Protein 2PW6 (pdb70)

Foldseek 3Di:
DKAKEAQWDFDDDPTDDRLCVLLVCCVDPDFLAEEEEELPQEEAAKEKEFAAPAPDDQPAHGDVPVRVVVCVLPPVRDYDYDHHDDDDHPGRRSSVCSCVVSHHYMYMGHNQVDALLVLLCLLSVLVCVVVRYYYYYFFQFDDPVPQDPPDDFDADPLLVVLVVLVVVQLLPDDDSVPRCLRVSVVDPRRCNRPVGCSRSSSVSNNSSNAPNDFDKDWSDWDARNTGTTMIMHD

InterPro domains:
  IPR004183 Extradiol ring-cleavage dioxygenase, class III enzyme, subunit B [PF02900] (46-248)
  IPR014436 Extradiol aromatic ring-opening dioxygenase, DODA-type [PIRSF006157] (11-270)
  IPR014436 Extradiol aromatic ring-opening dioxygenase, DODA-type [cd07363] (16-270)

Secondary structure (DSSP, 8-state):
--EEEEE-----SS--HHHHHHHHH--PPPPS---EEEEEEEESSEEEE-----S----PPP-HHHHHHHHHHHTTS-EEEESSPPPPPHHHHHHHH--TT-----EEEEETTS-HHHHH--TTGGGGGGGT--EEEE-SS--TTS--SSS--PPPHHHHHHHHHHHTTTT--S-GGG-TTTSGGGSTTHHHH-SSSTTTHHHHHHHHT--SSS-EE-S-----------EEE-

Nearest PDB structures (foldseek):
  2pw6-assembly1_A-2  TM=1.001E+00  e=7.199E-50  Escherichia coli K-12
  8in2-assembly2_B  TM=8.687E-01  e=1.968E-18  Beta vulgaris
  7txy-assembly2_E  TM=7.515E-01  e=2.968E-11  Micromonospora rosaria
  3vsj-assembly1_C  TM=7.325E-01  e=6.203E-10  Comamonas testosteroni CNB-1

GO terms:
  GO:0005737 cytoplasm (C, EXP)
  GO:0050297 stizolobate synthase activity (F, IDA)

Structure (mmCIF, N/CA/C/O backbone):
data_2PW6
#
_entry.id   2PW6
#
_cell.length_a   83.940
_cell.length_b   83.940
_cell.length_c   85.509
_cell.angle_alpha   90.00
_cell.angle_beta   90.00
_cell.angle_gamma   120.00
#
_symmetry.space_group_name_H-M   'P 31 2 1'
#
loop_
_entity.id
_entity.type
_entity.pdbx_description
1 polymer 'Uncharacterized protein ygiD'
2 non-polymer 'ZINC ION'
3 water water
#
loop_
_atom_site.group_PDB
_atom_site.id
_atom_site.type_symbol
_atom_site.label_atom_id
_atom_site.label_alt_id
_atom_site.label_comp_id
_atom_site.label_asym_id
_atom_site.label_entity_id
_atom_site.label_seq_id
_atom_site.pdbx_PDB_ins_code
_atom_site.Cartn_x
_atom_site.Cartn_y
_atom_site.Cartn_z
_atom_site.occupancy
_atom_site.B_iso_or_equiv
_atom_site.auth_seq_id
_atom_site.auth_comp_id
_atom_site.auth_asym_id
_atom_site.auth_atom_id
_atom_site.pdbx_PDB_model_num
ATOM 1 N N . ARG A 1 14 ? -0.202 36.317 28.909 1.00 60.14 14 ARG A N 1
ATOM 2 C CA . ARG A 1 14 ? 1.282 36.281 28.678 1.00 60.33 14 ARG A CA 1
ATOM 3 C C . ARG A 1 14 ? 1.694 35.243 27.618 1.00 59.56 14 ARG A C 1
ATOM 4 O O . ARG A 1 14 ? 1.492 34.031 27.798 1.00 59.25 14 ARG A O 1
ATOM 20 N N . PRO A 1 16 ? 3.742 32.774 25.072 1.00 55.39 16 PRO A N 1
ATOM 21 C CA . PRO A 1 16 ? 4.947 31.934 25.066 1.00 54.02 16 PRO A CA 1
ATOM 22 C C . PRO A 1 16 ? 5.945 32.354 23.966 1.00 52.54 16 PRO A C 1
ATOM 23 O O . PRO A 1 16 ? 5.552 32.967 22.972 1.00 52.43 16 PRO A O 1
ATOM 27 N N . ALA A 1 17 ? 7.223 32.055 24.178 1.00 50.45 17 ALA A N 1
ATOM 28 C CA . ALA A 1 17 ? 8.218 32.103 23.109 1.00 49.10 17 ALA A CA 1
ATOM 29 C C . ALA A 1 17 ? 8.600 30.675 22.653 1.00 48.44 17 ALA A C 1
ATOM 30 O O . ALA A 1 17 ? 8.643 29.727 23.444 1.00 48.44 17 ALA A O 1
ATOM 32 N N . LEU A 1 18 ? 8.852 30.538 21.361 1.00 47.46 18 LEU A N 1
ATOM 33 C CA . LEU A 1 18 ? 9.065 29.253 20.732 1.00 46.53 18 LEU A CA 1
ATOM 34 C C . LEU A 1 18 ? 10.300 29.251 19.858 1.00 45.62 18 LEU A C 1
ATOM 35 O O . LEU A 1 18 ? 10.446 30.114 18.986 1.00 45.71 18 LEU A O 1
ATOM 40 N N . PHE A 1 19 ? 11.190 28.295 20.125 1.00 44.49 19 PHE A N 1
ATOM 41 C CA . PHE A 1 19 ? 12.298 27.940 19.221 1.00 43.43 19 PHE A CA 1
ATOM 42 C C . PHE A 1 19 ? 11.952 26.640 18.530 1.00 43.05 19 PHE A C 1
ATOM 43 O O . PHE A 1 19 ? 11.709 25.649 19.185 1.00 43.77 19 PHE A O 1
ATOM 51 N N . LEU A 1 20 ? 11.914 26.634 17.211 1.00 42.96 20 LEU A N 1
ATOM 52 C CA . LEU A 1 20 ? 11.622 25.416 16.500 1.00 43.21 20 LEU A CA 1
ATOM 53 C C . LEU A 1 20 ? 12.843 24.985 15.688 1.00 43.07 20 LEU A C 1
ATOM 54 O O . LEU A 1 20 ? 13.442 25.801 14.985 1.00 42.91 20 LEU A O 1
ATOM 59 N N . GLY A 1 21 ? 13.198 23.700 15.807 1.00 42.76 21 GLY A N 1
ATOM 60 C CA . GLY A 1 21 ? 14.105 23.039 14.892 1.00 42.08 21 GLY A CA 1
ATOM 61 C C . GLY A 1 21 ? 13.328 22.851 13.627 1.00 43.01 21 GLY A C 1
ATOM 62 O O . GLY A 1 21 ? 12.232 22.312 13.645 1.00 44.42 21 GLY A O 1
ATOM 63 N N . HIS A 1 22 ? 13.848 23.311 12.509 1.00 43.09 22 HIS A N 1
ATOM 64 C CA . HIS A 1 22 ? 13.138 23.238 11.251 1.00 42.33 22 HIS A CA 1
ATOM 65 C C . HIS A 1 22 ? 13.800 22.360 10.208 1.00 43.18 22 HIS A C 1
ATOM 66 O O . HIS A 1 22 ? 14.926 21.971 10.375 1.00 42.53 22 HIS A O 1
ATOM 73 N N . GLY A 1 23 ? 13.084 22.070 9.126 1.00 45.40 23 GLY A N 1
ATOM 74 C CA . GLY A 1 23 ? 13.659 21.354 7.979 1.00 47.28 23 GLY A CA 1
ATOM 75 C C . GLY A 1 23 ? 12.748 21.270 6.769 1.00 49.34 23 GLY A C 1
ATOM 76 O O . GLY A 1 23 ? 12.635 22.206 5.949 1.00 51.23 23 GLY A O 1
ATOM 77 N N . PRO A 1 25 ? 10.699 18.274 8.675 1.00 86.57 25 PRO A N 1
ATOM 78 C CA . PRO A 1 25 ? 10.110 17.679 7.489 1.00 86.92 25 PRO A CA 1
ATOM 79 C C . PRO A 1 25 ? 10.517 18.445 6.242 1.00 87.29 25 PRO A C 1
ATOM 80 O O . PRO A 1 25 ? 10.335 19.664 6.178 1.00 87.52 25 PRO A O 1
ATOM 90 N N . ASN A 1 27 ? 8.919 18.859 3.579 1.00 87.19 27 ASN A N 1
ATOM 91 C CA . ASN A 1 27 ? 7.631 18.992 2.885 1.00 86.32 27 ASN A CA 1
ATOM 92 C C . ASN A 1 27 ? 6.845 20.248 3.286 1.00 85.87 27 ASN A C 1
ATOM 93 O O . ASN A 1 27 ? 7.437 21.312 3.521 1.00 85.79 27 ASN A O 1
ATOM 94 N N . VAL A 1 28 ? 5.514 20.142 3.349 1.00 85.06 28 VAL A N 1
ATOM 95 C CA . VAL A 1 28 ? 4.820 18.898 3.019 1.00 84.03 28 VAL A CA 1
ATOM 96 C C . VAL A 1 28 ? 3.335 19.002 2.722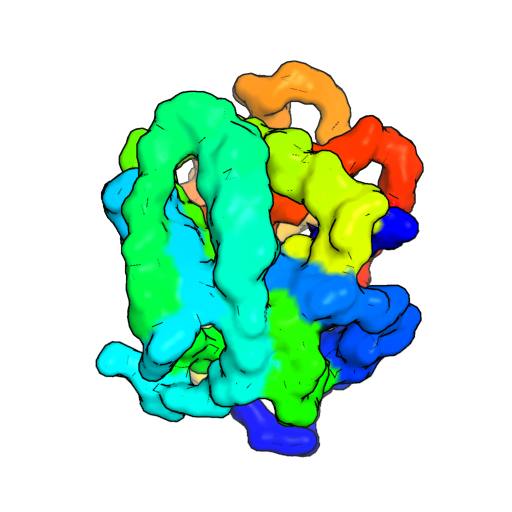 1.00 83.21 28 VAL A C 1
ATOM 97 O O . VAL A 1 28 ? 2.937 19.518 1.671 1.00 83.17 28 VAL A O 1
ATOM 98 N N . LEU A 1 29 ? 2.519 18.495 3.648 1.00 82.43 29 LEU A N 1
ATOM 99 C CA . LEU A 1 29 ? 1.062 18.391 3.464 1.00 81.32 29 LEU A CA 1
ATOM 100 C C . LEU A 1 29 ? 0.396 17.342 4.347 1.00 80.26 29 LEU A C 1
ATOM 101 O O . LEU A 1 29 ? -0.493 17.665 5.136 1.00 80.28 29 LEU A O 1
ATOM 102 N N . GLU A 1 30 ? 0.816 16.085 4.202 1.00 79.23 30 GLU A N 1
ATOM 103 C CA . GLU A 1 30 ? 0.456 15.013 5.153 1.00 77.64 30 GLU A CA 1
ATOM 104 C C . GLU A 1 30 ? 1.710 14.229 5.516 1.00 76.42 30 GLU A C 1
ATOM 105 O O . GLU A 1 30 ? 2.003 13.205 4.888 1.00 76.32 30 GLU A O 1
ATOM 106 N N . ASP A 1 31 ? 2.448 14.704 6.527 1.00 74.84 31 ASP A N 1
ATOM 107 C CA . ASP A 1 31 ? 3.878 14.344 6.659 1.00 73.14 31 ASP A CA 1
ATOM 108 C C . ASP A 1 31 ? 4.275 13.567 7.899 1.00 71.71 31 ASP A C 1
ATOM 109 O O . ASP A 1 31 ? 4.202 12.337 7.905 1.00 71.91 31 ASP A O 1
ATOM 114 N N . ASN A 1 32 ? 4.717 14.279 8.937 1.00 69.64 32 ASN A N 1
ATOM 115 C CA . ASN A 1 32 ? 5.381 13.629 10.062 1.00 67.66 32 ASN A CA 1
ATOM 116 C C . ASN A 1 32 ? 5.159 14.213 11.451 1.00 66.13 32 ASN A C 1
ATOM 117 O O . ASN A 1 32 ? 4.262 15.026 11.667 1.00 65.69 32 ASN A O 1
ATOM 122 N N . LEU A 1 33 ? 6.008 13.771 12.377 1.00 64.62 33 LEU A N 1
ATOM 123 C CA . LEU A 1 33 ? 5.919 14.064 13.797 1.00 63.33 33 LEU A CA 1
ATOM 124 C C . LEU A 1 33 ? 6.092 15.545 14.075 1.00 61.98 33 LEU A C 1
ATOM 125 O O . LEU A 1 33 ? 5.481 16.098 14.996 1.00 61.79 33 LEU A O 1
ATOM 130 N N . TYR A 1 34 ? 6.969 16.165 13.289 1.00 60.71 34 TYR A N 1
ATOM 131 C CA . TYR A 1 34 ? 7.379 17.550 13.495 1.00 58.97 34 TYR A CA 1
ATOM 132 C C . TYR A 1 34 ? 6.298 18.495 13.019 1.00 58.30 34 TYR A C 1
ATOM 133 O O . TYR A 1 34 ? 5.927 19.432 13.729 1.00 58.12 34 TYR A O 1
ATOM 142 N N . THR A 1 35 ? 5.787 18.237 11.824 1.00 57.77 35 THR A N 1
ATOM 143 C CA . THR A 1 35 ? 4.746 19.072 11.280 1.00 57.82 35 THR A CA 1
ATOM 144 C C . THR A 1 35 ? 3.506 18.992 12.152 1.00 58.10 35 THR A C 1
ATOM 145 O O . THR A 1 35 ? 2.827 19.999 12.343 1.00 58.08 35 THR A O 1
ATOM 149 N N . ARG A 1 36 ? 3.229 17.806 12.701 1.00 58.19 36 ARG A N 1
ATOM 150 C CA . ARG A 1 36 ? 2.055 17.623 13.555 1.00 58.24 36 ARG A CA 1
ATOM 151 C C . ARG A 1 36 ? 2.267 18.252 14.938 1.00 58.13 36 ARG A C 1
ATOM 152 O O . ARG A 1 36 ? 1.304 18.612 15.612 1.00 57.97 36 ARG A O 1
ATOM 154 N N . SER A 1 37 ? 3.524 18.389 15.355 1.00 57.99 37 SER A N 1
ATOM 155 C CA . SER A 1 37 ? 3.853 19.166 16.542 1.00 57.78 37 SER A CA 1
ATOM 156 C C . SER A 1 37 ? 3.656 20.678 16.323 1.00 58.03 37 SER A C 1
ATOM 157 O O . SER A 1 37 ? 3.264 21.390 17.252 1.00 58.09 37 SER A O 1
ATOM 159 N N . TRP A 1 38 ? 3.914 21.165 15.107 1.00 57.73 38 TRP A N 1
ATOM 160 C CA . TRP A 1 38 ? 3.771 22.601 14.808 1.00 57.53 38 TRP A CA 1
ATOM 161 C C . TRP A 1 38 ? 2.307 23.020 14.734 1.00 58.54 38 TRP A C 1
ATOM 162 O O . TRP A 1 38 ? 1.963 24.132 15.100 1.00 58.24 38 TRP A O 1
ATOM 173 N N . GLN A 1 39 ? 1.450 22.118 14.312 1.00 60.44 39 GLN A N 1
ATOM 174 C CA . GLN A 1 39 ? 0.139 22.521 13.901 1.00 62.10 39 GLN A CA 1
ATOM 175 C C . GLN A 1 39 ? -0.958 22.586 14.940 1.00 62.66 39 GLN A C 1
ATOM 176 O O . GLN A 1 39 ? -1.734 23.512 14.928 1.00 63.14 39 GLN A O 1
ATOM 182 N N . LYS A 1 40 ? -1.044 21.601 15.815 1.00 63.52 40 LYS A N 1
ATOM 183 C CA . LYS A 1 40 ? -0.136 21.421 16.921 1.00 63.84 40 LYS A CA 1
ATOM 184 C C . LYS A 1 40 ? -0.199 22.507 17.954 1.00 63.93 40 LYS A C 1
ATOM 185 O O . LYS A 1 40 ? -1.166 22.667 18.660 1.00 63.92 40 LYS A O 1
ATOM 187 N N . LEU A 1 41 ? 0.891 23.239 18.044 1.00 63.77 41 LEU A N 1
ATOM 188 C CA . LEU A 1 41 ? 0.991 24.381 18.903 1.00 63.45 41 LEU A CA 1
ATOM 189 C C . LEU A 1 41 ? 0.170 25.519 18.363 1.00 63.44 41 LEU A C 1
ATOM 190 O O . LEU A 1 41 ? -0.279 26.337 19.110 1.00 63.60 41 LEU A O 1
ATOM 195 N N . GLY A 1 42 ? -0.004 25.576 17.058 1.00 63.44 42 GLY A N 1
ATOM 196 C CA . GLY A 1 42 ? -0.858 26.607 16.468 1.00 64.30 42 GLY A CA 1
ATOM 197 C C . GLY A 1 42 ? -2.334 26.492 16.851 1.00 64.68 42 GLY A C 1
ATOM 198 O O . GLY A 1 42 ? -3.047 27.488 16.899 1.00 64.18 42 GLY A O 1
ATOM 207 N N . THR A 1 44 ? -3.159 24.913 19.810 1.00 63.68 44 THR A N 1
ATOM 208 C CA . THR A 1 44 ? -3.137 24.838 21.268 1.00 62.63 44 THR A CA 1
ATOM 209 C C . THR A 1 44 ? -2.695 26.101 21.993 1.00 61.79 44 THR A C 1
ATOM 210 O O . THR A 1 44 ? -3.183 26.397 23.096 1.00 61.56 44 THR A O 1
ATOM 214 N N . LEU A 1 45 ? -1.769 26.846 21.396 1.00 60.52 45 LEU A N 1
ATOM 215 C CA . LEU A 1 45 ? -1.233 28.029 22.069 1.00 59.27 45 LEU A CA 1
ATOM 216 C C . LEU A 1 45 ? -2.184 29.215 21.947 1.00 58.38 45 LEU A C 1
ATOM 217 O O . LEU A 1 45 ? -2.941 29.313 20.970 1.00 57.52 45 LEU A O 1
ATOM 222 N N . PRO A 1 46 ? -2.165 30.105 22.956 1.00 58.07 46 PRO A N 1
ATOM 223 C CA . PRO A 1 46 ? -2.909 31.354 22.862 1.00 57.95 46 PRO A CA 1
ATOM 224 C C . PRO A 1 46 ? -2.570 32.081 21.558 1.00 57.62 46 PRO A C 1
ATOM 225 O O . PRO A 1 46 ? -1.410 32.338 21.264 1.00 57.57 46 PRO A O 1
ATOM 229 N N . ARG A 1 47 ? -3.601 32.334 20.770 1.00 57.26 47 ARG A N 1
ATOM 230 C CA . ARG A 1 47 ? -3.527 33.108 19.547 1.00 56.86 47 ARG A CA 1
ATOM 231 C C . ARG A 1 47 ? -2.919 34.497 19.814 1.00 55.82 47 ARG A C 1
ATOM 232 O O . ARG A 1 47 ? -3.393 35.215 20.702 1.00 55.66 47 ARG A O 1
ATOM 240 N N . PRO A 1 48 ? -1.840 34.856 19.071 1.00 54.57 48 PRO A N 1
ATOM 241 C CA . PRO A 1 48 ? -1.151 36.143 19.238 1.00 53.41 48 PRO A CA 1
ATOM 242 C C . PRO A 1 48 ? -1.780 37.295 18.464 1.00 52.05 48 PRO A C 1
ATOM 243 O O . PRO A 1 48 ? -2.286 37.106 17.358 1.00 50.78 48 PRO A O 1
ATOM 247 N N . GLN A 1 49 ? -1.708 38.481 19.068 1.00 51.72 49 GLN A N 1
ATOM 248 C CA . GLN A 1 49 ? -2.017 39.746 18.400 1.00 51.57 49 GLN A CA 1
ATOM 249 C C . GLN A 1 49 ? -1.103 39.940 17.205 1.00 50.04 49 GLN A C 1
ATOM 250 O O . GLN A 1 49 ? -1.553 40.421 16.156 1.00 50.11 49 GLN A O 1
ATOM 256 N N . ALA A 1 50 ? 0.167 39.550 17.387 1.00 47.91 50 ALA A N 1
ATOM 257 C CA . ALA A 1 50 ? 1.222 39.614 16.362 1.00 46.15 50 ALA A CA 1
ATOM 258 C C . ALA A 1 50 ? 2.458 38.733 16.722 1.00 45.19 50 ALA A C 1
ATOM 259 O O . ALA A 1 50 ? 2.595 38.231 17.848 1.00 43.45 50 ALA A O 1
ATOM 261 N N . ILE A 1 51 ? 3.330 38.529 15.737 1.00 44.19 51 ILE A N 1
ATOM 262 C CA . ILE A 1 51 ? 4.521 37.712 15.930 1.00 43.98 51 ILE A CA 1
ATOM 263 C C . ILE A 1 51 ? 5.792 38.363 15.418 1.00 42.11 51 ILE A C 1
ATOM 264 O O . ILE A 1 51 ? 5.805 38.973 14.356 1.00 41.77 51 ILE A O 1
ATOM 268 N N . VAL A 1 52 ? 6.830 38.269 16.233 1.00 40.57 52 VAL A N 1
ATOM 269 C CA . VAL A 1 52 ? 8.194 38.565 15.817 1.00 40.03 52 VAL A CA 1
ATOM 270 C C . VAL A 1 52 ? 8.865 37.224 15.415 1.00 39.22 52 VAL A C 1
ATOM 271 O O . VAL A 1 52 ? 9.103 36.393 16.270 1.00 38.19 52 VAL A O 1
ATOM 275 N N . VAL A 1 53 ? 9.119 37.043 14.115 1.00 39.41 53 VAL A N 1
ATOM 276 C CA . VAL A 1 53 ? 9.825 35.900 13.555 1.00 39.96 53 VAL A CA 1
ATOM 277 C C . VAL A 1 53 ? 11.336 36.137 13.513 1.00 39.07 53 VAL A C 1
ATOM 278 O O . VAL A 1 53 ? 11.782 37.114 12.928 1.00 38.73 53 VAL A O 1
ATOM 282 N N . VAL A 1 54 ? 12.094 35.249 14.162 1.00 38.93 54 VAL A N 1
ATOM 283 C CA . VAL A 1 54 ? 13.570 35.196 14.055 1.00 38.30 54 VAL A CA 1
ATOM 284 C C . VAL A 1 54 ? 13.980 33.913 13.291 1.00 38.27 54 VAL A C 1
ATOM 285 O O . VAL A 1 54 ? 13.588 32.802 13.657 1.00 38.75 54 VAL A O 1
ATOM 289 N N . SER A 1 55 ? 14.701 34.069 12.189 1.00 37.72 55 SER A N 1
ATOM 290 C CA . SER A 1 55 ? 15.208 32.898 11.443 1.00 36.28 55 SER A CA 1
ATOM 291 C C . SER A 1 55 ? 16.707 32.854 11.389 1.00 35.72 55 SER A C 1
ATOM 292 O O . SER A 1 55 ? 17.327 33.891 11.191 1.00 34.96 55 SER A O 1
ATOM 295 N N . ALA A 1 56 ? 17.274 31.633 11.496 1.00 34.78 56 ALA A N 1
ATOM 296 C CA . ALA A 1 56 ? 18.693 31.324 11.160 1.00 33.05 56 ALA A CA 1
ATOM 297 C C . ALA A 1 56 ? 19.154 31.995 9.890 1.00 32.58 56 ALA A C 1
ATOM 298 O O . ALA A 1 56 ? 20.293 32.435 9.750 1.00 33.67 56 ALA A O 1
ATOM 300 N N . HIS A 1 57 ? 18.269 32.022 8.926 1.00 31.85 57 HIS A N 1
ATOM 301 C CA . HIS A 1 57 ? 18.609 32.496 7.613 1.00 32.68 57 HIS A CA 1
ATOM 302 C C . HIS A 1 57 ? 18.544 34.041 7.416 1.00 32.40 57 HIS A C 1
ATOM 303 O O . HIS A 1 57 ? 18.816 34.497 6.350 1.00 32.73 57 HIS A O 1
ATOM 310 N N . TRP A 1 58 ? 18.218 34.829 8.435 1.00 33.64 58 TRP A N 1
ATOM 311 C CA . TRP A 1 58 ? 18.334 36.340 8.358 1.00 33.58 58 TRP A CA 1
ATOM 312 C C . TRP A 1 58 ? 19.479 36.727 9.297 1.00 33.93 58 TRP A C 1
ATOM 313 O O . TRP A 1 58 ? 19.279 37.092 10.442 1.00 32.75 58 TRP A O 1
ATOM 324 N N . PHE A 1 59 ? 20.700 36.562 8.785 1.00 35.13 59 PHE A N 1
ATOM 325 C CA . PHE A 1 59 ? 21.957 36.675 9.549 1.00 35.64 59 PHE A CA 1
ATOM 326 C C . PHE A 1 59 ? 22.759 37.774 8.832 1.00 36.35 59 PHE A C 1
ATOM 327 O O . PHE A 1 59 ? 23.285 37.556 7.740 1.00 37.31 59 PHE A O 1
ATOM 335 N N . THR A 1 60 ? 22.790 38.965 9.427 1.00 37.43 60 THR A N 1
ATOM 336 C CA . THR A 1 60 ? 23.155 40.208 8.715 1.00 37.58 60 THR A CA 1
ATOM 337 C C . THR A 1 60 ? 24.192 40.913 9.569 1.00 37.29 60 THR A C 1
ATOM 338 O O . THR A 1 60 ? 24.234 40.665 10.735 1.00 35.87 60 THR A O 1
ATOM 342 N N . ARG A 1 61 ? 25.009 41.799 9.014 1.00 39.58 61 ARG A N 1
ATOM 343 C CA . ARG A 1 61 ? 25.728 42.724 9.893 1.00 43.03 61 ARG A CA 1
ATOM 344 C C . ARG A 1 61 ? 24.759 43.817 10.318 1.00 41.48 61 ARG A C 1
ATOM 345 O O . ARG A 1 61 ? 24.172 44.465 9.471 1.00 41.87 61 ARG A O 1
ATOM 353 N N . GLY A 1 62 ? 24.608 44.001 11.622 1.00 41.40 62 GLY A N 1
ATOM 354 C CA . GLY A 1 62 ? 23.575 44.871 12.186 1.00 40.13 62 GLY A CA 1
ATOM 355 C C . GLY A 1 62 ? 22.231 44.174 12.307 1.00 39.45 62 GLY A C 1
ATOM 356 O O . GLY A 1 62 ? 22.009 43.121 11.718 1.00 40.20 62 GLY A O 1
ATOM 357 N N . THR A 1 63 ? 21.341 44.764 13.099 1.00 39.01 63 THR A N 1
ATOM 358 C CA . THR A 1 63 ? 20.004 44.249 13.328 1.00 37.67 63 THR A CA 1
ATOM 359 C C . THR A 1 63 ? 19.063 44.983 12.358 1.00 38.27 63 THR A C 1
ATOM 360 O O . THR A 1 63 ? 19.095 46.232 12.241 1.00 37.34 63 THR A O 1
ATOM 364 N N . GLY A 1 64 ? 18.278 44.197 11.628 1.00 37.12 64 GLY A N 1
ATOM 365 C CA . GLY A 1 64 ? 17.225 44.691 10.765 1.00 36.71 64 GLY A CA 1
ATOM 366 C C . GLY A 1 64 ? 15.856 44.246 11.252 1.00 37.56 64 GLY A C 1
ATOM 367 O O . GLY A 1 64 ? 15.749 43.289 12.019 1.00 36.55 64 GLY A O 1
ATOM 368 N N . VAL A 1 65 ? 14.815 44.988 10.831 1.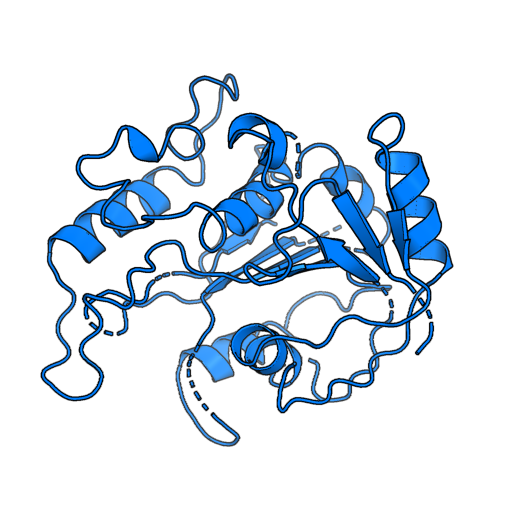00 38.35 65 VAL A N 1
ATOM 369 C CA . VAL A 1 65 ? 13.409 44.757 11.159 1.00 39.07 65 VAL A CA 1
ATOM 370 C C . VAL A 1 65 ? 12.622 45.103 9.888 1.00 40.64 65 VAL A C 1
ATOM 371 O O . VAL A 1 65 ? 12.957 46.060 9.190 1.00 41.28 65 VAL A O 1
ATOM 375 N N . THR A 1 66 ? 11.617 44.305 9.551 1.00 42.24 66 THR A N 1
ATOM 376 C CA . THR A 1 66 ? 10.706 44.630 8.463 1.00 45.44 66 THR A CA 1
ATOM 377 C C . THR A 1 66 ? 9.284 44.659 9.013 1.00 47.01 66 THR A C 1
ATOM 378 O O . THR A 1 66 ? 8.944 43.891 9.879 1.00 47.34 66 THR A O 1
ATOM 382 N N . ALA A 1 67 ? 8.447 45.534 8.491 1.00 49.90 67 ALA A N 1
ATOM 383 C CA . ALA A 1 67 ? 7.042 45.484 8.851 1.00 52.72 67 ALA A CA 1
ATOM 384 C C . ALA A 1 67 ? 6.287 44.775 7.752 1.00 54.60 67 ALA A C 1
ATOM 385 O O . ALA A 1 67 ? 5.078 44.603 7.854 1.00 55.17 67 ALA A O 1
ATOM 395 N N . GLU A 1 69 ? 5.677 45.359 4.287 1.00 63.52 69 GLU A N 1
ATOM 396 C CA . GLU A 1 69 ? 4.771 46.125 3.424 1.00 65.13 69 GLU A CA 1
ATOM 397 C C . GLU A 1 69 ? 5.012 45.851 1.932 1.00 66.34 69 GLU A C 1
ATOM 398 O O . GLU A 1 69 ? 4.739 46.714 1.081 1.00 66.88 69 GLU A O 1
ATOM 400 N N . THR A 1 70 ? 5.547 44.663 1.620 1.00 67.43 70 THR A N 1
ATOM 401 C CA . THR A 1 70 ? 5.820 44.246 0.238 1.00 67.95 70 THR A CA 1
ATOM 402 C C . THR A 1 70 ? 6.454 42.861 0.190 1.00 68.46 70 THR A C 1
ATOM 403 O O . THR A 1 70 ? 6.679 42.303 -0.897 1.00 69.08 70 THR A O 1
ATOM 405 N N . LEU A 1 84 ? 15.507 35.024 -4.143 1.00 45.10 84 LEU A N 1
ATOM 406 C CA . LEU A 1 84 ? 16.107 34.196 -3.082 1.00 44.93 84 LEU A CA 1
ATOM 407 C C . LEU A 1 84 ? 15.394 32.863 -2.745 1.00 43.61 84 LEU A C 1
ATOM 408 O O . LEU A 1 84 ? 15.973 31.802 -2.999 1.00 44.34 84 LEU A O 1
ATOM 413 N N . TYR A 1 85 ? 14.186 32.888 -2.166 1.00 41.67 85 TYR A N 1
ATOM 414 C CA . TYR A 1 85 ? 13.549 31.627 -1.686 1.00 39.85 85 TYR A CA 1
ATOM 415 C C . TYR A 1 85 ? 12.315 31.234 -2.471 1.00 39.16 85 TYR A C 1
ATOM 416 O O . TYR A 1 85 ? 11.491 32.091 -2.839 1.00 37.22 85 TYR A O 1
ATOM 425 N N . ASP A 1 86 ? 12.226 29.938 -2.773 1.00 38.59 86 ASP A N 1
ATOM 426 C CA . ASP A 1 86 ? 11.173 29.427 -3.687 1.00 38.61 86 ASP A CA 1
ATOM 427 C C . ASP A 1 86 ? 9.904 29.171 -2.806 1.00 39.17 86 ASP A C 1
ATOM 428 O O . ASP A 1 86 ? 9.310 28.104 -2.819 1.00 39.50 86 ASP A O 1
ATOM 433 N N . THR A 1 87 ? 9.525 30.200 -2.038 1.00 40.25 87 THR A N 1
ATOM 434 C CA . THR A 1 87 ? 8.449 30.158 -1.010 1.00 41.83 87 THR A CA 1
ATOM 435 C C . THR A 1 87 ? 7.441 31.375 -1.049 1.00 42.43 87 THR A C 1
ATOM 436 O O . THR A 1 87 ? 7.678 32.394 -1.694 1.00 41.88 87 THR A O 1
ATOM 440 N N . HIS A 1 88 ? 6.322 31.258 -0.352 1.00 43.32 88 HIS A N 1
ATOM 441 C CA . HIS A 1 88 ? 5.326 32.350 -0.309 1.00 44.72 88 HIS A CA 1
ATOM 442 C C . HIS A 1 88 ? 4.487 32.245 0.964 1.00 44.49 88 HIS A C 1
ATOM 443 O O . HIS A 1 88 ? 3.778 31.270 1.174 1.00 44.33 88 HIS A O 1
ATOM 450 N N . TYR A 1 89 ? 4.640 33.230 1.843 1.00 44.54 89 TYR A N 1
ATOM 451 C CA . TYR A 1 89 ? 3.883 33.279 3.075 1.00 44.84 89 TYR A CA 1
ATOM 452 C C . TYR A 1 89 ? 3.372 34.707 3.271 1.00 45.91 89 TYR A C 1
ATOM 453 O O . TYR A 1 89 ? 4.080 35.546 3.865 1.00 46.00 89 TYR A O 1
ATOM 462 N N . PRO A 1 90 ? 2.132 34.982 2.774 1.00 46.63 90 PRO A N 1
ATOM 463 C CA . PRO A 1 90 ? 1.590 36.352 2.660 1.00 47.17 90 PRO A CA 1
ATOM 464 C C . PRO A 1 90 ? 0.904 36.825 3.945 1.00 47.91 90 PRO A C 1
ATOM 465 O O . PRO A 1 90 ? -0.264 37.225 3.920 1.00 48.74 90 PRO A O 1
ATOM 469 N N . ALA A 1 91 ? 1.632 36.774 5.055 1.00 47.76 91 ALA A N 1
ATOM 470 C CA . ALA A 1 91 ? 1.129 37.235 6.319 1.00 47.84 91 ALA A CA 1
ATOM 471 C C . ALA A 1 91 ? 1.078 38.756 6.256 1.00 47.98 91 ALA A C 1
ATOM 472 O O . ALA A 1 91 ? 1.952 39.378 5.626 1.00 48.34 91 ALA A O 1
ATOM 474 N N . PRO A 1 92 ? 0.059 39.364 6.908 1.00 47.33 92 PRO A N 1
ATOM 475 C CA . PRO A 1 92 ? 0.026 40.818 6.945 1.00 46.56 92 PRO A CA 1
ATOM 476 C C . PRO A 1 92 ? 1.080 41.335 7.910 1.00 46.04 92 PRO A C 1
ATOM 477 O O . PRO A 1 92 ? 1.322 40.714 8.947 1.00 45.69 92 PRO A O 1
ATOM 481 N N . GLY A 1 93 ? 1.687 42.465 7.568 1.00 45.01 93 GLY A N 1
ATOM 482 C CA . GLY A 1 93 ? 2.654 43.090 8.419 1.00 44.42 93 GLY A CA 1
ATOM 483 C C . GLY A 1 93 ? 2.003 43.861 9.538 1.00 44.67 93 GLY A C 1
ATOM 484 O O . GLY A 1 93 ? 0.793 44.111 9.527 1.00 45.32 93 GLY A O 1
ATOM 485 N N . SER A 1 94 ? 2.820 44.241 10.508 1.00 44.19 94 SER A N 1
ATOM 486 C CA . SER A 1 94 ? 2.397 45.073 11.607 1.00 43.85 94 SER A CA 1
ATOM 487 C C . SER A 1 94 ? 3.402 46.200 11.769 1.00 43.36 94 SER A C 1
ATOM 488 O O . SER A 1 94 ? 4.397 46.056 12.495 1.00 42.60 94 SER A O 1
ATOM 491 N N . PRO A 1 95 ? 3.149 47.339 11.091 1.00 43.11 95 PRO A N 1
ATOM 492 C CA . PRO A 1 95 ? 4.049 48.499 11.267 1.00 42.69 95 PRO A CA 1
ATOM 493 C C . PRO A 1 95 ? 4.133 48.980 12.714 1.00 42.19 95 PRO A C 1
ATOM 494 O O . PRO A 1 95 ? 5.223 49.418 13.134 1.00 42.60 95 PRO A O 1
ATOM 498 N N . ALA A 1 96 ? 3.031 48.848 13.471 1.00 41.47 96 ALA A N 1
ATOM 499 C CA . ALA A 1 96 ? 2.986 49.188 14.909 1.00 41.26 96 ALA A CA 1
ATOM 500 C C . ALA A 1 96 ? 3.975 48.361 15.750 1.00 40.52 96 ALA A C 1
ATOM 501 O O . ALA A 1 96 ? 4.756 48.906 16.555 1.00 39.96 96 ALA A O 1
ATOM 503 N N . LEU A 1 97 ? 3.938 47.047 15.561 1.00 40.05 97 LEU A N 1
ATOM 504 C CA . LEU A 1 97 ? 4.920 46.168 16.216 1.00 39.11 97 LEU A CA 1
ATOM 505 C C . LEU A 1 97 ? 6.353 46.491 15.778 1.00 37.96 97 LEU A C 1
ATOM 506 O O . LEU A 1 97 ? 7.251 46.503 16.615 1.00 37.92 97 LEU A O 1
ATOM 511 N N . ALA A 1 98 ? 6.558 46.792 14.499 1.00 37.43 98 ALA A N 1
ATOM 512 C CA . ALA A 1 98 ? 7.916 47.173 14.014 1.00 37.69 98 ALA A CA 1
ATOM 513 C C . ALA A 1 98 ? 8.513 48.379 14.707 1.00 38.57 98 ALA A C 1
ATOM 514 O O . ALA A 1 98 ? 9.697 48.373 15.063 1.00 39.21 98 ALA A O 1
ATOM 516 N N . GLN A 1 99 ? 7.691 49.421 14.903 1.00 39.32 99 GLN A N 1
ATOM 517 C CA . GLN A 1 99 ? 8.106 50.661 15.557 1.00 38.86 99 GLN A CA 1
ATOM 518 C C . GLN A 1 99 ? 8.347 50.394 17.018 1.00 37.34 99 GLN A C 1
ATOM 519 O O . GLN A 1 99 ? 9.333 50.886 17.608 1.00 36.96 99 GLN A O 1
ATOM 525 N N . ARG A 1 100 ? 7.444 49.618 17.608 1.00 36.02 100 ARG A N 1
ATOM 526 C CA . ARG A 1 100 ? 7.596 49.195 18.988 1.00 36.68 100 ARG A CA 1
ATOM 527 C C . ARG A 1 100 ? 8.884 48.346 19.219 1.00 36.95 100 ARG A C 1
ATOM 528 O O . ARG A 1 100 ? 9.526 48.452 20.258 1.00 36.83 100 ARG A O 1
ATOM 536 N N . LEU A 1 101 ? 9.269 47.557 18.218 1.00 37.90 101 LEU A N 1
ATOM 537 C CA . LEU A 1 101 ? 10.527 46.790 18.229 1.00 38.93 101 LEU A CA 1
ATOM 538 C C . LEU A 1 101 ? 11.714 47.737 18.165 1.00 39.75 101 LEU A C 1
ATOM 539 O O . LEU A 1 101 ? 12.654 47.609 18.958 1.00 39.10 101 LEU A O 1
ATOM 544 N N . VAL A 1 102 ? 11.648 48.717 17.251 1.00 40.54 102 VAL A N 1
ATOM 545 C CA . VAL A 1 102 ? 12.741 49.679 17.095 1.00 41.67 102 VAL A CA 1
ATOM 546 C C . VAL A 1 102 ? 12.955 50.467 18.366 1.00 42.83 102 VAL A C 1
ATOM 547 O O . VAL A 1 102 ? 14.101 50.619 18.790 1.00 44.06 102 VAL A O 1
ATOM 551 N N . GLU A 1 103 ? 11.862 50.921 18.997 1.00 43.65 103 GLU A N 1
ATOM 552 C CA . GLU A 1 103 ? 11.905 51.713 20.242 1.00 44.04 103 GLU A CA 1
ATOM 553 C C . GLU A 1 103 ? 12.429 50.921 21.437 1.00 43.74 103 GLU A C 1
ATOM 554 O O . GLU A 1 103 ? 13.291 51.398 22.195 1.00 43.68 103 GLU A O 1
ATOM 560 N N . LEU A 1 104 ? 11.870 49.727 21.629 1.00 43.37 104 LEU A N 1
ATOM 561 C CA . LEU A 1 104 ? 12.339 48.795 22.654 1.00 43.87 104 LEU A CA 1
ATOM 562 C C . LEU A 1 104 ? 13.868 48.513 22.570 1.00 43.23 104 LEU A C 1
ATOM 563 O O . LEU A 1 104 ? 14.559 48.540 23.585 1.00 43.54 104 LEU A O 1
ATOM 568 N N . LEU A 1 105 ? 14.374 48.298 21.362 1.00 42.25 105 LEU A N 1
ATOM 569 C CA . LEU A 1 105 ? 15.796 48.009 21.117 1.00 42.59 105 LEU A CA 1
ATOM 570 C C . LEU A 1 105 ? 16.764 49.196 21.220 1.00 42.63 105 LEU A C 1
ATOM 571 O O . LEU A 1 105 ? 17.966 48.994 21.449 1.00 42.82 105 LEU A O 1
ATOM 576 N N . ALA A 1 106 ? 16.263 50.415 20.994 1.00 42.37 106 ALA A N 1
ATOM 577 C CA . ALA A 1 106 ? 17.099 51.630 21.036 1.00 41.51 106 ALA A CA 1
ATOM 578 C C . ALA A 1 106 ? 17.816 51.640 22.375 1.00 40.65 106 ALA A C 1
ATOM 579 O O . ALA A 1 106 ? 17.199 51.275 23.379 1.00 40.19 106 ALA A O 1
ATOM 581 N N . PRO A 1 107 ? 19.108 52.046 22.404 1.00 40.19 107 PRO A N 1
ATOM 582 C CA . PRO A 1 107 ? 19.943 52.559 21.304 1.00 40.70 107 PRO A CA 1
ATOM 583 C C . PRO A 1 107 ? 20.602 51.572 20.322 1.00 41.55 107 PRO A C 1
ATOM 584 O O . PRO A 1 107 ? 21.390 52.040 19.493 1.00 41.70 107 PRO A O 1
ATOM 588 N N . ILE A 1 108 ? 20.251 50.268 20.350 1.00 41.59 108 ILE A N 1
ATOM 589 C CA . ILE A 1 108 ? 20.679 49.342 19.280 1.00 41.78 108 ILE A CA 1
ATOM 590 C C . ILE A 1 108 ? 20.234 49.942 17.954 1.00 41.25 108 ILE A C 1
ATOM 591 O O . ILE A 1 108 ? 19.045 50.119 17.741 1.00 41.32 108 ILE A O 1
ATOM 596 N N . PRO A 1 109 ? 21.178 50.281 17.055 1.00 41.53 109 PRO A N 1
ATOM 597 C CA . PRO A 1 109 ? 20.755 50.785 15.733 1.00 41.08 109 PRO A CA 1
ATOM 598 C C . PRO A 1 109 ? 20.011 49.765 14.860 1.00 41.94 109 PRO A C 1
ATOM 599 O O . PRO A 1 109 ? 20.574 48.717 14.511 1.00 42.63 109 PRO A O 1
ATOM 603 N N . VAL A 1 110 ? 18.770 50.075 14.487 1.00 42.04 110 VAL A N 1
ATOM 604 C CA . VAL A 1 110 ? 17.975 49.201 13.621 1.00 41.89 110 VAL A CA 1
ATOM 605 C C . VAL A 1 110 ? 17.695 49.803 12.249 1.00 42.45 110 VAL A C 1
ATOM 606 O O . VAL A 1 110 ? 17.302 50.982 12.137 1.00 42.07 110 VAL A O 1
ATOM 610 N N . THR A 1 111 ? 17.883 48.970 11.225 1.00 42.13 111 THR A N 1
ATOM 611 C CA . THR A 1 111 ? 17.554 49.265 9.854 1.00 44.35 111 THR A CA 1
ATOM 612 C C . THR A 1 111 ? 16.114 48.771 9.620 1.00 45.39 111 THR A C 1
ATOM 613 O O . THR A 1 111 ? 15.756 47.634 9.983 1.00 45.58 111 THR A O 1
ATOM 617 N N . LEU A 1 112 ? 15.265 49.636 9.072 1.00 45.83 112 LEU A N 1
ATOM 618 C CA . LEU A 1 112 ? 13.876 49.254 8.858 1.00 46.71 112 LEU A CA 1
ATOM 619 C C . LEU A 1 112 ? 13.560 49.067 7.380 1.00 47.46 112 LEU A C 1
ATOM 620 O O . LEU A 1 112 ? 13.557 50.028 6.617 1.00 47.62 112 LEU A O 1
ATOM 625 N N . ASP A 1 113 ? 13.314 47.828 6.973 1.00 48.28 113 ASP A N 1
ATOM 626 C CA . ASP A 1 113 ? 12.948 47.573 5.588 1.00 50.31 113 ASP A CA 1
ATOM 627 C C . ASP A 1 113 ? 11.440 47.731 5.406 1.00 50.95 113 ASP A C 1
ATOM 628 O O . ASP A 1 113 ? 10.659 47.412 6.309 1.00 50.51 113 ASP A O 1
ATOM 633 N N . LYS A 1 114 ? 11.039 48.246 4.241 1.00 52.29 114 LYS A N 1
ATOM 634 C CA . LYS A 1 114 ? 9.611 48.282 3.858 1.00 52.95 114 LYS A CA 1
ATOM 635 C C . LYS A 1 114 ? 9.171 46.875 3.462 1.00 51.99 114 LYS A C 1
ATOM 636 O O . LYS A 1 114 ? 8.267 46.302 4.063 1.00 52.38 114 LYS A O 1
ATOM 642 N N . GLU A 1 115 ? 9.849 46.334 2.457 1.00 51.51 115 GLU A N 1
ATOM 643 C CA . GLU A 1 115 ? 9.593 45.018 1.884 1.00 51.52 115 GLU A CA 1
ATOM 644 C C . GLU A 1 115 ? 9.837 43.885 2.908 1.00 49.08 115 GLU A C 1
ATOM 645 O O . GLU A 1 115 ? 10.711 43.989 3.783 1.00 48.39 115 GLU A O 1
ATOM 651 N N . ALA A 1 116 ? 9.042 42.817 2.807 1.00 46.86 116 ALA A N 1
ATOM 652 C CA . ALA A 1 116 ? 9.292 41.577 3.544 1.00 44.06 116 ALA A CA 1
ATOM 653 C C . ALA A 1 116 ? 10.587 40.906 3.048 1.00 42.36 116 ALA A C 1
ATOM 654 O O . ALA A 1 116 ? 10.964 41.080 1.912 1.00 42.94 116 ALA A O 1
ATOM 656 N N . TRP A 1 117 ? 11.292 40.166 3.898 1.00 40.82 117 TRP A N 1
ATOM 657 C CA . TRP A 1 117 ? 12.345 39.248 3.397 1.00 38.45 117 TRP A CA 1
ATOM 658 C C . TRP A 1 117 ? 11.739 37.897 3.071 1.00 38.79 117 TRP A C 1
ATOM 659 O O . TRP A 1 117 ? 10.871 37.420 3.790 1.00 39.92 117 TRP A O 1
ATOM 670 N N . GLY A 1 118 ? 12.194 37.248 2.016 1.00 39.10 118 GLY A N 1
ATOM 671 C CA . GLY A 1 118 ? 11.731 35.882 1.760 1.00 39.22 118 GLY A CA 1
ATOM 672 C C . GLY A 1 118 ? 11.932 34.987 2.983 1.00 39.33 118 GLY A C 1
ATOM 673 O O . GLY A 1 118 ? 12.891 35.145 3.750 1.00 39.41 118 GLY A O 1
ATOM 674 N N . PHE A 1 119 ? 10.996 34.064 3.188 1.00 39.32 119 PHE A N 1
ATOM 675 C CA . PHE A 1 119 ? 11.105 33.065 4.237 1.00 38.35 119 PHE A CA 1
ATOM 676 C C . PHE A 1 119 ? 11.920 31.886 3.710 1.00 37.87 119 PHE A C 1
ATOM 677 O O . PHE A 1 119 ? 11.623 31.362 2.641 1.00 37.53 119 PHE A O 1
ATOM 685 N N . ASP A 1 120 ? 12.954 31.485 4.441 1.00 36.88 120 ASP A N 1
ATOM 686 C CA . ASP A 1 120 ? 13.591 30.177 4.173 1.00 36.81 120 ASP A CA 1
ATOM 687 C C . ASP A 1 120 ? 12.579 29.004 4.186 1.00 36.64 120 ASP A C 1
ATOM 688 O O . ASP A 1 120 ? 11.565 29.074 4.875 1.00 35.83 120 ASP A O 1
ATOM 693 N N . HIS A 1 121 ? 12.863 27.933 3.443 1.00 37.03 121 HIS A N 1
ATOM 694 C CA . HIS A 1 121 ? 11.977 26.763 3.419 1.00 38.32 121 HIS A CA 1
ATOM 695 C C . HIS A 1 121 ? 11.595 26.220 4.788 1.00 39.29 121 HIS A C 1
ATOM 696 O O . HIS A 1 121 ? 10.433 25.829 5.016 1.00 39.19 121 HIS A O 1
ATOM 703 N N . GLY A 1 122 ? 12.579 26.183 5.679 1.00 40.01 122 GLY A N 1
ATOM 704 C CA . GLY A 1 122 ? 12.385 25.693 7.033 1.00 41.58 122 GLY A CA 1
ATOM 705 C C . GLY A 1 122 ? 11.421 26.543 7.837 1.00 42.70 122 GLY A C 1
ATOM 706 O O . GLY A 1 122 ? 10.596 26.004 8.572 1.00 41.89 122 GLY A O 1
ATOM 707 N N . SER A 1 123 ? 11.560 27.870 7.728 1.00 43.80 123 SER A N 1
ATOM 708 C CA . SER A 1 123 ? 10.728 28.814 8.477 1.00 45.58 123 SER A CA 1
ATOM 709 C C . SER A 1 123 ? 9.312 28.820 7.948 1.00 45.65 123 SER A C 1
ATOM 710 O O . SER A 1 123 ? 8.356 28.775 8.700 1.00 44.91 123 SER A O 1
ATOM 713 N N . TRP A 1 124 ? 9.224 28.893 6.629 1.00 46.38 124 TRP A N 1
ATOM 714 C CA . TRP A 1 124 ? 7.991 28.755 5.880 1.00 46.85 124 TRP A CA 1
ATOM 715 C C . TRP A 1 124 ? 7.268 27.439 6.195 1.00 46.75 124 TRP A C 1
ATOM 716 O O . TRP A 1 124 ? 6.053 27.413 6.268 1.00 46.19 124 TRP A O 1
ATOM 727 N N . GLY A 1 125 ? 8.041 26.368 6.391 1.00 46.86 125 GLY A N 1
ATOM 728 C CA . GLY A 1 125 ? 7.544 25.059 6.744 1.00 46.74 125 GLY A CA 1
ATOM 729 C C . GLY A 1 125 ? 6.930 25.060 8.124 1.00 46.91 125 GLY A C 1
ATOM 730 O O . GLY A 1 125 ? 5.870 24.442 8.347 1.00 46.79 125 GLY A O 1
ATOM 731 N N . VAL A 1 126 ? 7.577 25.748 9.062 1.00 46.67 126 VAL A N 1
ATOM 732 C CA . VAL A 1 126 ? 7.001 25.891 10.409 1.00 46.93 126 VAL A CA 1
ATOM 733 C C . VAL A 1 126 ? 5.738 26.756 10.416 1.00 47.63 126 VAL A C 1
ATOM 734 O O . VAL A 1 126 ? 4.753 26.401 11.049 1.00 47.87 126 VAL A O 1
ATOM 738 N N . LEU A 1 127 ? 5.772 27.878 9.706 1.00 48.02 127 LEU A N 1
ATOM 739 C CA . LEU A 1 127 ? 4.662 28.814 9.682 1.00 48.69 127 LEU A CA 1
ATOM 740 C C . LEU A 1 127 ? 3.433 28.299 8.905 1.00 49.62 127 LEU A C 1
ATOM 741 O O . LEU A 1 127 ? 2.313 28.502 9.351 1.00 49.82 127 LEU A O 1
ATOM 746 N N . ILE A 1 128 ? 3.627 27.642 7.760 1.00 51.12 128 ILE A N 1
ATOM 747 C CA . ILE A 1 128 ? 2.477 27.095 6.985 1.00 52.43 128 ILE A CA 1
ATOM 748 C C . ILE A 1 128 ? 1.720 25.997 7.737 1.00 52.73 128 ILE A C 1
ATOM 749 O O . ILE A 1 128 ? 0.515 25.848 7.547 1.00 53.14 128 ILE A O 1
ATOM 754 N N . LYS A 1 129 ? 2.435 25.249 8.577 1.00 52.64 129 LYS A N 1
ATOM 755 C CA . LYS A 1 129 ? 1.848 24.238 9.433 1.00 53.05 129 LYS A CA 1
ATOM 756 C C . LYS A 1 129 ? 1.199 24.840 10.670 1.00 53.70 129 LYS A C 1
ATOM 757 O O . LYS A 1 129 ? 0.150 24.358 11.116 1.00 54.29 129 LYS A O 1
ATOM 771 N N . TYR A 1 131 ? 0.254 28.223 11.442 1.00 50.80 131 TYR A N 1
ATOM 772 C CA . TYR A 1 131 ? -0.828 29.157 11.183 1.00 48.66 131 TYR A CA 1
ATOM 773 C C . TYR A 1 131 ? -1.092 29.172 9.694 1.00 49.16 131 TYR A C 1
ATOM 774 O O . TYR A 1 131 ? -0.737 30.152 9.021 1.00 49.29 131 TYR A O 1
ATOM 783 N N . PRO A 1 132 ? -1.703 28.081 9.168 1.00 49.55 132 PRO A N 1
ATOM 784 C CA . PRO A 1 132 ? -1.899 27.870 7.739 1.00 50.32 132 PRO A CA 1
ATOM 785 C C . PRO A 1 132 ? -2.462 29.054 6.986 1.00 51.53 132 PRO A C 1
ATOM 786 O O . PRO A 1 132 ? -2.130 29.232 5.816 1.00 52.01 132 PRO A O 1
ATOM 790 N N . ASP A 1 133 ? -3.314 29.843 7.635 1.00 52.51 133 ASP A N 1
ATOM 791 C CA . ASP A 1 133 ? -4.082 30.861 6.923 1.00 53.94 133 ASP A CA 1
ATOM 792 C C . ASP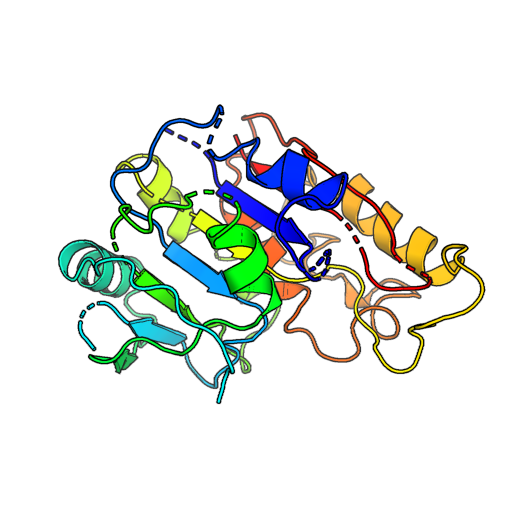 A 1 133 ? -3.315 32.171 6.691 1.00 53.69 133 ASP A C 1
ATOM 793 O O . ASP A 1 133 ? -3.792 33.060 5.978 1.00 53.46 133 ASP A O 1
ATOM 798 N N . ALA A 1 134 ? -2.117 32.265 7.274 1.00 53.33 134 ALA A N 1
ATOM 799 C CA . ALA A 1 134 ? -1.289 33.460 7.174 1.00 52.81 134 ALA A CA 1
ATOM 800 C C . ALA A 1 134 ? -2.120 34.713 7.517 1.00 52.53 134 ALA A C 1
ATOM 801 O O . ALA A 1 134 ? -2.145 35.689 6.758 1.00 51.54 134 ALA A O 1
ATOM 803 N N . ASP A 1 135 ? -2.790 34.649 8.672 1.00 52.73 135 ASP A N 1
ATOM 804 C CA . ASP A 1 135 ? -3.714 35.709 9.139 1.00 53.70 135 ASP A CA 1
ATOM 805 C C . ASP A 1 135 ? -3.286 36.375 10.445 1.00 53.08 135 ASP A C 1
ATOM 806 O O . ASP A 1 135 ? -4.055 37.152 11.042 1.00 53.82 135 ASP A O 1
ATOM 811 N N . ILE A 1 136 ? -2.078 36.049 10.902 1.00 51.82 136 ILE A N 1
ATOM 812 C CA . ILE A 1 136 ? -1.491 36.680 12.085 1.00 50.62 136 ILE A CA 1
ATOM 813 C C . ILE A 1 136 ? -0.497 37.770 11.649 1.00 50.13 136 ILE A C 1
ATOM 814 O O . ILE A 1 136 ? 0.411 37.496 10.863 1.00 49.61 136 ILE A O 1
ATOM 819 N N . PRO A 1 137 ? -0.695 39.018 12.130 1.00 49.59 137 PRO A N 1
ATOM 820 C CA . PRO A 1 137 ? 0.202 40.110 11.743 1.00 48.75 137 PRO A CA 1
ATOM 821 C C . PRO A 1 137 ? 1.614 39.819 12.225 1.00 48.22 137 PRO A C 1
ATOM 822 O O . PRO A 1 137 ? 1.794 39.142 13.237 1.00 47.36 137 PRO A O 1
ATOM 834 N N . VAL A 1 139 ? 6.139 40.697 12.012 1.00 42.84 139 VAL A N 1
ATOM 835 C CA . VAL A 1 139 ? 7.391 41.406 11.814 1.00 40.18 139 VAL A CA 1
ATOM 836 C C . VAL A 1 139 ? 8.555 40.373 11.712 1.00 39.52 139 VAL A C 1
ATOM 837 O O . VAL A 1 139 ? 8.591 39.388 12.440 1.00 37.61 139 VAL A O 1
ATOM 841 N N . GLN A 1 140 ? 9.478 40.581 10.781 1.00 38.60 140 GLN A N 1
ATOM 842 C CA . GLN A 1 140 ? 10.750 39.827 10.767 1.00 37.64 140 GLN A CA 1
ATOM 843 C C . GLN A 1 140 ? 11.897 40.600 11.451 1.00 36.52 140 GLN A C 1
ATOM 844 O O . GLN A 1 140 ? 12.069 41.800 11.232 1.00 36.33 140 GLN A O 1
ATOM 850 N N . LEU A 1 141 ? 12.626 39.904 12.318 1.00 34.07 141 LEU A N 1
ATOM 851 C CA . LEU A 1 141 ? 13.801 40.422 12.991 1.00 33.81 141 LEU A CA 1
ATOM 852 C C . LEU A 1 141 ? 15.052 39.610 12.565 1.00 34.16 141 LEU A C 1
ATOM 853 O O . LEU A 1 141 ? 14.995 38.376 12.507 1.00 33.62 141 LEU A O 1
ATOM 858 N N . SER A 1 142 ? 16.155 40.298 12.275 1.00 34.14 142 SER A N 1
ATOM 859 C CA . SER A 1 142 ? 17.359 39.640 11.783 1.00 33.57 142 SER A CA 1
ATOM 860 C C . SER A 1 142 ? 18.375 39.496 12.921 1.00 34.29 142 SER A C 1
ATOM 861 O O . SER A 1 142 ? 18.258 40.146 13.985 1.00 34.61 142 SER A O 1
ATOM 864 N N . ILE A 1 143 ? 19.357 38.615 12.717 1.00 34.33 143 ILE A N 1
ATOM 865 C CA . ILE A 1 143 ? 20.329 38.282 13.770 1.00 34.01 143 ILE A CA 1
ATOM 866 C C . ILE A 1 143 ? 21.614 39.015 13.419 1.00 33.49 143 ILE A C 1
ATOM 867 O O . ILE A 1 143 ? 22.121 38.862 12.339 1.00 33.13 143 ILE A O 1
ATOM 872 N N . ASP A 1 144 ? 22.136 39.813 14.326 1.00 34.76 144 ASP A N 1
ATOM 873 C CA . ASP A 1 144 ? 23.395 40.533 14.066 1.00 37.61 144 ASP A CA 1
ATOM 874 C C . ASP A 1 144 ? 24.632 39.586 14.099 1.00 38.12 144 ASP A C 1
ATOM 875 O O . ASP A 1 144 ? 25.058 39.183 15.189 1.00 37.52 144 ASP A O 1
ATOM 880 N N . SER A 1 145 ? 25.156 39.256 12.913 1.00 39.26 145 SER A N 1
ATOM 881 C CA . SER A 1 145 ? 26.455 38.547 12.676 1.00 40.83 145 SER A CA 1
ATOM 882 C C . SER A 1 145 ? 27.608 38.929 13.603 1.00 42.40 145 SER A C 1
ATOM 883 O O . SER A 1 145 ? 28.353 38.063 14.075 1.00 42.97 145 SER A O 1
ATOM 886 N N . SER A 1 146 ? 27.785 40.243 13.784 1.00 42.49 146 SER A N 1
ATOM 887 C CA . SER A 1 146 ? 28.987 40.816 14.377 1.00 42.56 146 SER A CA 1
ATOM 888 C C . SER A 1 146 ? 28.985 40.741 15.890 1.00 42.69 146 SER A C 1
ATOM 889 O O . SER A 1 146 ? 29.937 41.180 16.537 1.00 44.08 146 SER A O 1
ATOM 892 N N . LYS A 1 147 ? 27.934 40.175 16.468 1.00 42.00 147 LYS A N 1
ATOM 893 C CA . LYS A 1 147 ? 27.760 40.188 17.902 1.00 41.13 147 LYS A CA 1
ATOM 894 C C . LYS A 1 147 ? 27.937 38.794 18.497 1.00 41.90 147 LYS A C 1
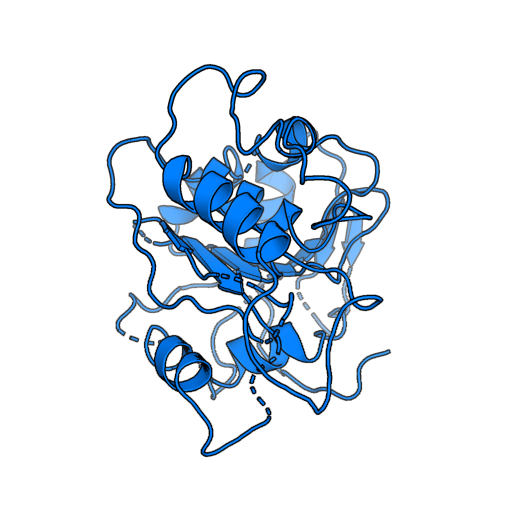ATOM 895 O O . LYS A 1 147 ? 27.573 37.817 17.850 1.00 41.39 147 LYS A O 1
ATOM 901 N N . PRO A 1 148 ? 28.493 38.707 19.734 1.00 42.33 148 PRO A N 1
ATOM 902 C CA . PRO A 1 148 ? 28.683 37.419 20.381 1.00 42.85 148 PRO A CA 1
ATOM 903 C C . PRO A 1 148 ? 27.409 36.861 20.978 1.00 43.26 148 PRO A C 1
ATOM 904 O O . PRO A 1 148 ? 26.433 37.593 21.182 1.00 44.21 148 PRO A O 1
ATOM 908 N N . ALA A 1 149 ? 27.461 35.574 21.318 1.00 42.84 149 ALA A N 1
ATOM 909 C CA . ALA A 1 149 ? 26.329 34.804 21.831 1.00 42.29 149 ALA A CA 1
ATOM 910 C C . ALA A 1 149 ? 25.577 35.429 23.016 1.00 42.39 149 ALA A C 1
ATOM 911 O O . ALA A 1 149 ? 24.343 35.263 23.123 1.00 42.19 149 ALA A O 1
ATOM 913 N N . ALA A 1 150 ? 26.338 36.059 23.920 1.00 41.40 150 ALA A N 1
ATOM 914 C CA . ALA A 1 150 ? 25.835 36.711 25.118 1.00 41.79 150 ALA A CA 1
ATOM 915 C C . ALA A 1 150 ? 24.884 37.881 24.752 1.00 41.75 150 ALA A C 1
ATOM 916 O O . ALA A 1 150 ? 23.849 38.087 25.379 1.00 41.64 150 ALA A O 1
ATOM 918 N N . TRP A 1 151 ? 25.266 38.599 23.707 1.00 41.79 151 TRP A N 1
ATOM 919 C CA . TRP A 1 151 ? 24.531 39.713 23.157 1.00 42.74 151 TRP A CA 1
ATOM 920 C C . TRP A 1 151 ? 23.170 39.250 22.588 1.00 42.32 151 TRP A C 1
ATOM 921 O O . TRP A 1 151 ? 22.114 39.826 22.902 1.00 42.97 151 TRP A O 1
ATOM 932 N N . HIS A 1 152 ? 23.191 38.195 21.776 1.00 41.25 152 HIS A N 1
ATOM 933 C CA . HIS A 1 152 ? 21.960 37.572 21.304 1.00 40.10 152 HIS A CA 1
ATOM 934 C C . HIS A 1 152 ? 21.080 37.068 22.424 1.00 40.93 152 HIS A C 1
ATOM 935 O O . HIS A 1 152 ? 19.857 37.170 22.325 1.00 41.24 152 HIS A O 1
ATOM 942 N N . PHE A 1 153 ? 21.682 36.541 23.495 1.00 41.02 153 PHE A N 1
ATOM 943 C CA . PHE A 1 153 ? 20.923 36.207 24.715 1.00 41.43 153 PHE A CA 1
ATOM 944 C C . PHE A 1 153 ? 20.299 37.475 25.335 1.00 42.48 153 PHE A C 1
ATOM 945 O O . PHE A 1 153 ? 19.119 37.468 25.699 1.00 42.71 153 PHE A O 1
ATOM 953 N N . GLU A 1 154 ? 21.093 38.538 25.479 1.00 44.09 154 GLU A N 1
ATOM 954 C CA . GLU A 1 154 ? 20.561 39.835 25.950 1.00 46.07 154 GLU A CA 1
ATOM 955 C C . GLU A 1 154 ? 19.389 40.355 25.108 1.00 45.57 154 GLU A C 1
ATOM 956 O O . GLU A 1 154 ? 18.464 40.938 25.665 1.00 45.89 154 GLU A O 1
ATOM 970 N N . GLY A 1 156 ? 16.979 38.514 23.648 1.00 45.79 156 GLY A N 1
ATOM 971 C CA . GLY A 1 156 ? 15.778 37.862 24.156 1.00 45.19 156 GLY A CA 1
ATOM 972 C C . GLY A 1 156 ? 15.365 38.382 25.521 1.00 45.23 156 GLY A C 1
ATOM 973 O O . GLY A 1 156 ? 14.199 38.314 25.886 1.00 45.07 156 GLY A O 1
ATOM 974 N N . ARG A 1 157 ? 16.330 38.884 26.289 1.00 45.22 157 ARG A N 1
ATOM 975 C CA . ARG A 1 157 ? 16.031 39.552 27.544 1.00 45.88 157 ARG A CA 1
ATOM 976 C C . ARG A 1 157 ? 15.211 40.838 27.290 1.00 45.78 157 ARG A C 1
ATOM 977 O O . ARG A 1 157 ? 14.263 41.136 28.015 1.00 46.00 157 ARG A O 1
ATOM 985 N N . LYS A 1 158 ? 15.582 41.596 26.263 1.00 45.58 158 LYS A N 1
ATOM 986 C CA . LYS A 1 158 ? 14.812 42.786 25.859 1.00 45.10 158 LYS A CA 1
ATOM 987 C C . LYS A 1 158 ? 13.480 42.421 25.213 1.00 44.98 158 LYS A C 1
ATOM 988 O O . LYS A 1 158 ? 12.476 43.089 25.455 1.00 46.00 158 LYS A O 1
ATOM 994 N N . LEU A 1 159 ? 13.452 41.365 24.402 1.00 43.73 159 LEU A N 1
ATOM 995 C CA . LEU A 1 159 ? 12.198 40.955 23.741 1.00 42.89 159 LEU A CA 1
ATOM 996 C C . LEU A 1 159 ? 11.143 40.431 24.686 1.00 42.84 159 LEU A C 1
ATOM 997 O O . LEU A 1 159 ? 9.975 40.317 24.303 1.00 42.56 159 LEU A O 1
ATOM 1002 N N . ALA A 1 160 ? 11.572 40.056 25.889 1.00 43.38 160 ALA A N 1
ATOM 1003 C CA . ALA A 1 160 ? 10.699 39.478 26.911 1.00 44.37 160 ALA A CA 1
ATOM 1004 C C . ALA A 1 160 ? 9.479 40.370 27.228 1.00 44.47 160 ALA A C 1
ATOM 1005 O O . ALA A 1 160 ? 8.346 39.882 27.278 1.00 44.20 160 ALA A O 1
ATOM 1007 N N . ALA A 1 161 ? 9.710 41.672 27.401 1.00 44.93 161 ALA A N 1
ATOM 1008 C CA . ALA A 1 161 ? 8.602 42.604 27.629 1.00 45.80 161 ALA A CA 1
ATOM 1009 C C . ALA A 1 161 ? 7.449 42.441 26.616 1.00 45.43 161 ALA A C 1
ATOM 1010 O O . ALA A 1 161 ? 6.287 42.560 26.973 1.00 46.35 161 ALA A O 1
ATOM 1012 N N . LEU A 1 162 ? 7.753 42.168 25.359 1.00 45.23 162 LEU A N 1
ATOM 1013 C CA . LEU A 1 162 ? 6.683 42.061 24.361 1.00 45.53 162 LEU A CA 1
ATOM 1014 C C . LEU A 1 162 ? 5.732 40.888 24.581 1.00 46.58 162 LEU A C 1
ATOM 1015 O O . LEU A 1 162 ? 4.652 40.829 23.964 1.00 46.65 162 LEU A O 1
ATOM 1020 N N . ARG A 1 163 ? 6.120 39.970 25.471 1.00 47.37 163 ARG A N 1
ATOM 1021 C CA . ARG A 1 163 ? 5.321 38.787 25.729 1.00 48.16 163 ARG A CA 1
ATOM 1022 C C . ARG A 1 163 ? 4.045 39.105 26.525 1.00 48.94 163 ARG A C 1
ATOM 1023 O O . ARG A 1 163 ? 3.036 38.413 26.391 1.00 49.24 163 ARG A O 1
ATOM 1031 N N . ASP A 1 164 ? 4.107 40.167 27.326 1.00 50.09 164 ASP A N 1
ATOM 1032 C CA . ASP A 1 164 ? 2.949 40.711 28.050 1.00 50.60 164 ASP A CA 1
ATOM 1033 C C . ASP A 1 164 ? 2.115 41.709 27.199 1.00 50.64 164 ASP A C 1
ATOM 1034 O O . ASP A 1 164 ? 1.102 42.230 27.666 1.00 50.42 164 ASP A O 1
ATOM 1039 N N . GLU A 1 165 ? 2.538 41.957 25.957 1.00 50.12 165 GLU A N 1
ATOM 1040 C CA . GLU A 1 165 ? 1.823 42.851 25.042 1.00 49.43 165 GLU A CA 1
ATOM 1041 C C . GLU A 1 165 ? 1.151 42.111 23.892 1.00 48.55 165 GLU A C 1
ATOM 1042 O O . GLU A 1 165 ? 0.919 42.702 22.839 1.00 48.49 165 GLU A O 1
ATOM 1048 N N . GLY A 1 166 ? 0.837 40.831 24.105 1.00 47.75 166 GLY A N 1
ATOM 1049 C CA . GLY A 1 166 ? 0.152 39.987 23.106 1.00 46.68 166 GLY A CA 1
ATOM 1050 C C . GLY A 1 166 ? 1.019 39.444 21.971 1.00 46.60 166 GLY A C 1
ATOM 1051 O O . GLY A 1 166 ? 0.491 39.019 20.923 1.00 46.30 166 GLY A O 1
ATOM 1052 N N . ILE A 1 167 ? 2.341 39.451 22.167 1.00 45.84 167 ILE A N 1
ATOM 1053 C CA . ILE A 1 167 ? 3.271 39.152 21.070 1.00 46.01 167 ILE A CA 1
ATOM 1054 C C . ILE A 1 167 ? 4.002 37.841 21.302 1.00 46.09 167 ILE A C 1
ATOM 1055 O O . ILE A 1 167 ? 4.624 37.638 22.339 1.00 45.32 167 ILE A O 1
ATOM 1068 N N . LEU A 1 169 ? 6.988 35.372 20.259 1.00 46.62 169 LEU A N 1
ATOM 1069 C CA . LEU A 1 169 ? 8.285 35.195 19.658 1.00 45.93 169 LEU A CA 1
ATOM 1070 C C . LEU A 1 169 ? 8.364 33.779 19.022 1.00 45.87 169 LEU A C 1
ATOM 1071 O O . LEU A 1 169 ? 8.167 32.755 19.711 1.00 45.77 169 LEU A O 1
ATOM 1076 N N . VAL A 1 170 ? 8.575 33.732 17.707 1.00 44.56 170 VAL A N 1
ATOM 1077 C CA . VAL A 1 170 ? 8.878 32.465 17.022 1.00 44.89 170 VAL A CA 1
ATOM 1078 C C . VAL A 1 170 ? 10.299 32.500 16.398 1.00 43.53 170 VAL A C 1
ATOM 1079 O O . VAL A 1 170 ? 10.532 33.151 15.388 1.00 43.25 170 VAL A O 1
ATOM 1083 N N . ALA A 1 171 ? 11.245 31.838 17.054 1.00 42.84 171 ALA A N 1
ATOM 1084 C CA . ALA A 1 171 ? 12.623 31.686 16.520 1.00 41.97 171 ALA A CA 1
ATOM 1085 C C . ALA A 1 171 ? 12.743 30.316 15.866 1.00 41.50 171 ALA A C 1
ATOM 1086 O O . ALA A 1 171 ? 12.190 29.349 16.366 1.00 41.65 171 ALA A O 1
ATOM 1088 N N . SER A 1 172 ? 13.380 30.241 14.706 1.00 41.01 172 SER A N 1
ATOM 1089 C CA . SER A 1 172 ? 13.585 28.944 14.079 1.00 40.31 172 SER A CA 1
ATOM 1090 C C . SER A 1 172 ? 15.004 28.774 13.554 1.00 39.80 172 SER A C 1
ATOM 1091 O O . SER A 1 172 ? 15.579 29.695 12.958 1.00 38.84 172 SER A O 1
ATOM 1094 N N . GLY A 1 173 ? 15.556 27.589 13.832 1.00 38.57 173 GLY A N 1
ATOM 1095 C CA . GLY A 1 173 ? 16.893 27.199 13.376 1.00 38.85 173 GLY A CA 1
ATOM 1096 C C . GLY A 1 173 ? 17.110 25.742 13.719 1.00 38.16 173 GLY A C 1
ATOM 1097 O O . GLY A 1 173 ? 16.222 24.937 13.478 1.00 37.73 173 GLY A O 1
ATOM 1098 N N . ASN A 1 174 ? 18.268 25.421 14.320 1.00 38.00 174 ASN A N 1
ATOM 1099 C CA . ASN A 1 174 ? 18.711 24.006 14.547 1.00 37.09 174 ASN A CA 1
ATOM 1100 C C . ASN A 1 174 ? 19.939 24.048 15.431 1.00 36.92 174 ASN A C 1
ATOM 1101 O O . ASN A 1 174 ? 20.990 24.602 15.027 1.00 37.54 174 ASN A O 1
ATOM 1106 N N . VAL A 1 175 ? 19.825 23.498 16.640 1.00 36.54 175 VAL A N 1
ATOM 1107 C CA . VAL A 1 175 ? 20.931 23.486 17.584 1.00 36.53 175 VAL A CA 1
ATOM 1108 C C . VAL A 1 175 ? 22.119 22.567 17.152 1.00 37.43 175 VAL A C 1
ATOM 1109 O O . VAL A 1 175 ? 23.272 22.753 17.634 1.00 38.26 175 VAL A O 1
ATOM 1113 N N . VAL A 1 176 ? 21.859 21.641 16.223 1.00 37.11 176 VAL A N 1
ATOM 1114 C CA . VAL A 1 176 ? 22.933 20.917 15.503 1.00 38.13 176 VAL A CA 1
ATOM 1115 C C . VAL A 1 176 ? 22.752 21.063 14.012 1.00 37.98 176 VAL A C 1
ATOM 1116 O O . VAL A 1 176 ? 21.694 20.697 13.454 1.00 37.79 176 VAL A O 1
ATOM 1120 N N . HIS A 1 177 ? 23.792 21.563 13.344 1.00 38.26 177 HIS A N 1
ATOM 1121 C CA . HIS A 1 177 ? 23.595 21.947 11.973 1.00 38.55 177 HIS A CA 1
ATOM 1122 C C . HIS A 1 177 ? 24.879 21.997 11.189 1.00 39.76 177 HIS A C 1
ATOM 1123 O O . HIS A 1 177 ? 25.470 23.072 10.990 1.00 41.30 177 HIS A O 1
ATOM 1130 N N . ASN A 1 178 ? 25.280 20.836 10.695 1.00 41.48 178 ASN A N 1
ATOM 1131 C CA . ASN A 1 178 ? 26.484 20.709 9.894 1.00 41.85 178 ASN A CA 1
ATOM 1132 C C . ASN A 1 178 ? 26.055 19.909 8.695 1.00 42.14 178 ASN A C 1
ATOM 1133 O O . ASN A 1 178 ? 25.779 18.722 8.828 1.00 42.79 178 ASN A O 1
ATOM 1138 N N . LEU A 1 179 ? 25.918 20.583 7.544 1.00 42.50 179 LEU A N 1
ATOM 1139 C CA . LEU A 1 179 ? 25.387 19.947 6.316 1.00 42.51 179 LEU A CA 1
ATOM 1140 C C . LEU A 1 179 ? 26.449 19.147 5.565 1.00 42.27 179 LEU A C 1
ATOM 1141 O O . LEU A 1 179 ? 26.145 18.388 4.656 1.00 41.31 179 LEU A O 1
ATOM 1146 N N . ARG A 1 180 ? 27.699 19.324 5.968 1.00 42.92 180 ARG A N 1
ATOM 1147 C CA . ARG A 1 180 ? 28.773 18.459 5.509 1.00 44.15 180 ARG A CA 1
ATOM 1148 C C . ARG A 1 180 ? 28.733 17.057 6.119 1.00 44.95 180 ARG A C 1
ATOM 1149 O O . ARG A 1 180 ? 29.413 16.176 5.621 1.00 45.21 180 ARG A O 1
ATOM 1157 N N . THR A 1 181 ? 27.997 16.870 7.221 1.00 45.70 181 THR A N 1
ATOM 1158 C CA . THR A 1 181 ? 27.872 15.551 7.838 1.00 46.50 181 THR A CA 1
ATOM 1159 C C . THR A 1 181 ? 26.503 14.947 7.645 1.00 48.09 181 THR A C 1
ATOM 1160 O O . THR A 1 181 ? 26.237 13.857 8.147 1.00 48.92 181 THR A O 1
ATOM 1164 N N . VAL A 1 182 ? 25.611 15.657 6.954 1.00 49.58 182 VAL A N 1
ATOM 1165 C CA . VAL A 1 182 ? 24.226 15.202 6.853 1.00 50.21 182 VAL A CA 1
ATOM 1166 C C . VAL A 1 182 ? 24.154 13.992 5.924 1.00 51.81 182 VAL A C 1
ATOM 1167 O O . VAL A 1 182 ? 24.753 13.993 4.851 1.00 51.49 182 VAL A O 1
ATOM 1171 N N . LYS A 1 183 ? 23.463 12.945 6.370 1.00 54.18 183 LYS A N 1
ATOM 1172 C CA . LYS A 1 183 ? 23.283 11.758 5.539 1.00 56.90 183 LYS A CA 1
ATOM 1173 C C . LYS A 1 183 ? 21.877 11.732 4.960 1.00 58.29 183 LYS A C 1
ATOM 1174 O O . LYS A 1 183 ? 20.933 11.235 5.579 1.00 57.91 183 LYS A O 1
ATOM 1180 N N . TRP A 1 184 ? 21.792 12.291 3.749 1.00 60.79 184 TRP A N 1
ATOM 1181 C CA . TRP A 1 184 ? 20.541 12.581 3.058 1.00 63.08 184 TRP A CA 1
ATOM 1182 C C . TRP A 1 184 ? 19.727 11.324 2.730 1.00 64.78 184 TRP A C 1
ATOM 1183 O O . TRP A 1 184 ? 18.496 11.407 2.678 1.00 65.53 184 TRP A O 1
ATOM 1194 N N . HIS A 1 185 ? 20.407 10.182 2.531 1.00 66.41 185 HIS A N 1
ATOM 1195 C CA . HIS A 1 185 ? 19.763 8.871 2.297 1.00 67.65 185 HIS A CA 1
ATOM 1196 C C . HIS A 1 185 ? 20.001 7.775 3.370 1.00 68.21 185 HIS A C 1
ATOM 1197 O O . HIS A 1 185 ? 19.038 7.289 3.991 1.00 68.65 185 HIS A O 1
ATOM 1204 N N . GLY A 1 186 ? 21.255 7.369 3.581 1.00 68.54 186 GLY A N 1
ATOM 1205 C CA . GLY A 1 186 ? 21.557 6.254 4.518 1.00 68.74 186 GLY A CA 1
ATOM 1206 C C . GLY A 1 186 ? 22.646 6.527 5.567 1.00 68.88 186 GLY A C 1
ATOM 1207 O O . GLY A 1 186 ? 23.662 7.170 5.249 1.00 69.04 186 GLY A O 1
ATOM 1208 N N . ASP A 1 187 ? 22.468 6.039 6.808 1.00 68.29 187 ASP A N 1
ATOM 1209 C CA . ASP A 1 187 ? 21.344 5.166 7.195 1.00 67.30 187 ASP A CA 1
ATOM 1210 C C . ASP A 1 187 ? 20.171 5.857 7.928 1.00 66.14 187 ASP A C 1
ATOM 1211 O O . ASP A 1 187 ? 19.019 5.721 7.506 1.00 66.55 187 ASP A O 1
ATOM 1216 N N . SER A 1 188 ? 20.454 6.594 9.002 1.00 64.51 188 SER A N 1
ATOM 1217 C CA . SER A 1 188 ? 19.403 7.192 9.817 1.00 62.20 188 SER A CA 1
ATOM 1218 C C . SER A 1 188 ? 19.657 7.286 11.311 1.00 60.79 188 SER A C 1
ATOM 1219 O O . SER A 1 188 ? 18.862 7.884 12.046 1.00 61.53 188 SER A O 1
ATOM 1220 N N . SER A 1 189 ? 20.747 6.709 11.793 1.00 58.85 189 SER A N 1
ATOM 1221 C CA . SER A 1 189 ? 21.047 6.811 13.218 1.00 57.22 189 SER A CA 1
ATOM 1222 C C . SER A 1 189 ? 21.702 8.142 13.527 1.00 55.21 189 SER A C 1
ATOM 1223 O O . SER A 1 189 ? 22.426 8.660 12.683 1.00 55.63 189 SER A O 1
ATOM 1226 N N . PRO A 1 190 ? 21.418 8.724 14.712 1.00 53.47 190 PRO A N 1
ATOM 1227 C CA . PRO A 1 190 ? 22.121 9.941 15.126 1.00 52.25 190 PRO A CA 1
ATOM 1228 C C . PRO A 1 190 ? 23.597 9.705 15.459 1.00 50.59 190 PRO A C 1
ATOM 1229 O O . PRO A 1 190 ? 23.921 8.873 16.308 1.00 51.70 190 PRO A O 1
ATOM 1233 N N . TYR A 1 191 ? 24.473 10.432 14.792 1.00 47.80 191 TYR A N 1
ATOM 1234 C CA . TYR A 1 191 ? 25.876 10.484 15.154 1.00 45.69 191 TYR A CA 1
ATOM 1235 C C . TYR A 1 191 ? 26.023 10.718 16.622 1.00 45.49 191 TYR A C 1
ATOM 1236 O O . TYR A 1 191 ? 25.258 11.495 17.190 1.00 45.73 191 TYR A O 1
ATOM 1245 N N . PRO A 1 192 ? 27.001 10.039 17.268 1.00 45.48 192 PRO A N 1
ATOM 1246 C CA . PRO A 1 192 ? 27.120 10.160 18.712 1.00 44.57 192 PRO A CA 1
ATOM 1247 C C . PRO A 1 192 ? 27.513 11.575 19.157 1.00 44.06 192 PRO A C 1
ATOM 1248 O O . PRO A 1 192 ? 27.092 12.013 20.214 1.00 43.03 192 PRO A O 1
ATOM 1252 N N . TRP A 1 193 ? 28.329 12.264 18.361 1.00 44.17 193 TRP A N 1
ATOM 1253 C CA . TRP A 1 193 ? 28.710 13.625 18.681 1.00 44.72 193 TRP A CA 1
ATOM 1254 C C . TRP A 1 193 ? 27.482 14.566 18.583 1.00 44.96 193 TRP A C 1
ATOM 1255 O O . TRP A 1 193 ? 27.308 15.454 19.408 1.00 45.20 193 TRP A O 1
ATOM 1266 N N . ALA A 1 194 ? 26.618 14.328 17.600 1.00 45.71 194 ALA A N 1
ATOM 1267 C CA . ALA A 1 194 ? 25.343 15.040 17.498 1.00 46.80 194 ALA A CA 1
ATOM 1268 C C . ALA A 1 194 ? 24.491 14.891 18.758 1.00 47.47 194 ALA A C 1
ATOM 1269 O O . ALA A 1 194 ? 24.000 15.908 19.286 1.00 48.35 194 ALA A O 1
ATOM 1271 N N . THR A 1 195 ? 24.317 13.653 19.242 1.00 47.78 195 THR A N 1
ATOM 1272 C CA . THR A 1 195 ? 23.529 13.366 20.463 1.00 46.93 195 THR A CA 1
ATOM 1273 C C . THR A 1 195 ? 24.218 13.966 21.671 1.00 47.34 195 THR A C 1
ATOM 1274 O O . THR A 1 195 ? 23.572 14.579 22.540 1.00 46.95 195 THR A O 1
ATOM 1278 N N . SER A 1 196 ? 25.539 13.786 21.737 1.00 47.42 196 SER A N 1
ATOM 1279 C CA . SER A 1 196 ? 26.336 14.452 22.775 1.00 47.68 196 SER A CA 1
ATOM 1280 C C . SER A 1 196 ? 26.019 15.979 22.880 1.00 47.48 196 SER A C 1
ATOM 1281 O O . SER A 1 196 ? 25.570 16.448 23.931 1.00 46.56 196 SER A O 1
ATOM 1284 N N . PHE A 1 197 ? 26.243 16.744 21.802 1.00 47.68 197 PHE A N 1
ATOM 1285 C CA . PHE A 1 197 ? 26.035 18.212 21.880 1.00 47.43 197 PHE A CA 1
ATOM 1286 C C . PHE A 1 197 ? 24.589 18.555 22.188 1.00 47.42 197 PHE A C 1
ATOM 1287 O O . PHE A 1 197 ? 24.318 19.413 23.023 1.00 47.50 197 PHE A O 1
ATOM 1295 N N . ASN A 1 198 ? 23.669 17.844 21.550 1.00 47.77 198 ASN A N 1
ATOM 1296 C CA . ASN A 1 198 ? 22.241 18.042 21.763 1.00 48.74 198 ASN A CA 1
ATOM 1297 C C . ASN A 1 198 ? 21.813 17.893 23.222 1.00 49.67 198 ASN A C 1
ATOM 1298 O O . ASN A 1 198 ? 21.025 18.701 23.742 1.00 49.59 198 ASN A O 1
ATOM 1303 N N . GLU A 1 199 ? 22.353 16.867 23.889 1.00 50.22 199 GLU A N 1
ATOM 1304 C CA . GLU A 1 199 ? 22.031 16.592 25.290 1.00 50.22 199 GLU A CA 1
ATOM 1305 C C . GLU A 1 199 ? 22.576 17.657 26.235 1.00 49.72 199 GLU A C 1
ATOM 1306 O O . GLU A 1 199 ? 21.946 17.977 27.221 1.00 50.00 199 GLU A O 1
ATOM 1312 N N . 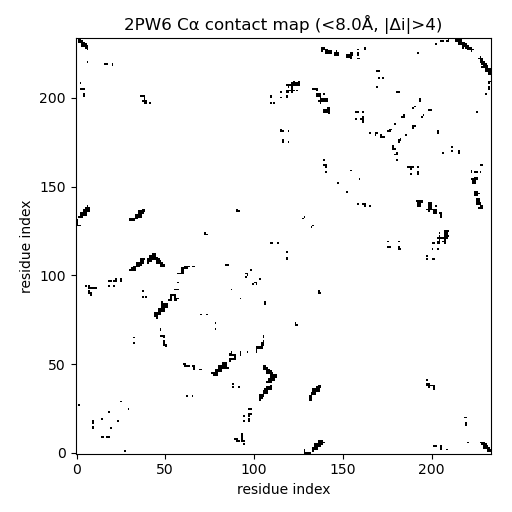TYR A 1 200 ? 23.755 18.182 25.932 1.00 49.94 200 TYR A N 1
ATOM 1313 C CA . TYR A 1 200 ? 24.318 19.352 26.599 1.00 50.77 200 TYR A CA 1
ATOM 1314 C C . TYR A 1 200 ? 23.432 20.596 26.427 1.00 51.21 200 TYR A C 1
ATOM 1315 O O . TYR A 1 200 ? 23.384 21.450 27.319 1.00 50.93 200 TYR A O 1
ATOM 1324 N N . VAL A 1 201 ? 22.756 20.698 25.276 1.00 51.37 201 VAL A N 1
ATOM 1325 C CA . VAL A 1 201 ? 21.753 21.751 25.060 1.00 51.89 201 VAL A CA 1
ATOM 1326 C C . VAL A 1 201 ? 20.564 21.557 26.017 1.00 52.65 201 VAL A C 1
ATOM 1327 O O . VAL A 1 201 ? 20.340 22.388 26.898 1.00 52.58 201 VAL A O 1
ATOM 1331 N N . LYS A 1 202 ? 19.856 20.440 25.866 1.00 53.52 202 LYS A N 1
ATOM 1332 C CA . LYS A 1 202 ? 18.719 20.089 26.707 1.00 54.18 202 LYS A CA 1
ATOM 1333 C C . LYS A 1 202 ? 18.963 20.131 28.220 1.00 54.78 202 LYS A C 1
ATOM 1334 O O . LYS A 1 202 ? 18.048 20.473 28.984 1.00 54.98 202 LYS A O 1
ATOM 1340 N N . ALA A 1 203 ? 20.171 19.761 28.660 1.00 55.02 203 ALA A N 1
ATOM 1341 C CA . ALA A 1 203 ? 20.487 19.703 30.101 1.00 55.18 203 ALA A CA 1
ATOM 1342 C C . ALA A 1 203 ? 20.738 21.092 30.683 1.00 55.78 203 ALA A C 1
ATOM 1343 O O . ALA A 1 203 ? 20.970 21.237 31.895 1.00 56.04 203 ALA A O 1
ATOM 1345 N N . ASN A 1 204 ? 20.707 22.117 29.831 1.00 55.60 204 ASN A N 1
ATOM 1346 C CA . ASN A 1 204 ? 21.094 23.446 30.278 1.00 55.22 204 ASN A CA 1
ATOM 1347 C C . ASN A 1 204 ? 20.115 24.539 29.938 1.00 54.76 204 ASN A C 1
ATOM 1348 O O . ASN A 1 204 ? 20.417 25.707 30.108 1.00 55.05 204 ASN A O 1
ATOM 1353 N N . LEU A 1 205 ? 18.934 24.139 29.477 1.00 54.85 205 LEU A N 1
ATOM 1354 C CA . LEU A 1 205 ? 17.852 25.060 29.120 1.00 54.31 205 LEU A CA 1
ATOM 1355 C C . LEU A 1 205 ? 17.468 25.930 30.302 1.00 54.31 205 LEU A C 1
ATOM 1356 O O . LEU A 1 205 ? 17.257 27.142 30.161 1.00 53.96 205 LEU A O 1
ATOM 1361 N N . THR A 1 206 ? 17.441 25.293 31.470 1.00 54.22 206 THR A N 1
ATOM 1362 C CA . THR A 1 206 ? 16.949 25.886 32.703 1.00 54.26 206 THR A CA 1
ATOM 1363 C C . THR A 1 206 ? 18.062 26.494 33.556 1.00 54.21 206 THR A C 1
ATOM 1364 O O . THR A 1 206 ? 17.830 26.834 34.713 1.00 54.81 206 THR A O 1
ATOM 1368 N N . TRP A 1 207 ? 19.262 26.626 32.996 1.00 54.05 207 TRP A N 1
ATOM 1369 C CA . TRP A 1 207 ? 20.395 27.204 33.722 1.00 54.88 207 TRP A CA 1
ATOM 1370 C C . TRP A 1 207 ? 20.152 28.660 34.126 1.00 55.62 207 TRP A C 1
ATOM 1371 O O . TRP A 1 207 ? 19.665 29.467 33.327 1.00 56.23 207 TRP A O 1
ATOM 1382 N N . GLN A 1 208 ? 20.497 28.989 35.368 1.00 56.51 208 GLN A N 1
ATOM 1383 C CA . GLN A 1 208 ? 20.313 30.343 35.889 1.00 57.06 208 GLN A CA 1
ATOM 1384 C C . GLN A 1 208 ? 21.616 30.879 36.458 1.00 56.98 208 GLN A C 1
ATOM 1385 O O . GLN A 1 208 ? 22.358 30.141 37.101 1.00 56.80 208 GLN A O 1
ATOM 1391 N N . GLY A 1 209 ? 21.897 32.154 36.201 1.00 56.88 209 GLY A N 1
ATOM 1392 C CA . GLY A 1 209 ? 23.103 32.796 36.702 1.00 57.73 209 GLY A CA 1
ATOM 1393 C C . GLY A 1 209 ? 23.565 33.894 35.763 1.00 58.50 209 GLY A C 1
ATOM 1394 O O . GLY A 1 209 ? 22.801 34.306 34.891 1.00 58.97 209 GLY A O 1
ATOM 1395 N N . PRO A 1 210 ? 24.818 34.373 35.921 1.00 58.97 210 PRO A N 1
ATOM 1396 C CA . PRO A 1 210 ? 25.329 35.408 35.007 1.00 59.62 210 PRO A CA 1
ATOM 1397 C C . PRO A 1 210 ? 25.412 34.901 33.572 1.00 60.24 210 PRO A C 1
ATOM 1398 O O . PRO A 1 210 ? 25.898 33.793 33.347 1.00 60.58 210 PRO A O 1
ATOM 1402 N N . VAL A 1 211 ? 24.944 35.721 32.627 1.00 60.63 211 VAL A N 1
ATOM 1403 C CA . VAL A 1 211 ? 24.891 35.403 31.190 1.00 61.10 211 VAL A CA 1
ATOM 1404 C C . VAL A 1 211 ? 26.235 34.880 30.658 1.00 61.16 211 VAL A C 1
ATOM 1405 O O . VAL A 1 211 ? 26.292 33.845 29.995 1.00 61.16 211 VAL A O 1
ATOM 1409 N N . GLU A 1 212 ? 27.303 35.596 31.000 1.00 61.57 212 GLU A N 1
ATOM 1410 C CA . GLU A 1 212 ? 28.674 35.273 30.623 1.00 61.92 212 GLU A CA 1
ATOM 1411 C C . GLU A 1 212 ? 29.112 33.858 30.997 1.00 60.93 212 GLU A C 1
ATOM 1412 O O . GLU A 1 212 ? 30.016 33.302 30.373 1.00 60.97 212 GLU A O 1
ATOM 1418 N N . GLN A 1 213 ? 28.479 33.296 32.019 1.00 59.86 213 GLN A N 1
ATOM 1419 C CA . GLN A 1 213 ? 28.775 31.944 32.468 1.00 59.22 213 GLN A CA 1
ATOM 1420 C C . GLN A 1 213 ? 27.702 30.918 32.050 1.00 57.67 213 GLN A C 1
ATOM 1421 O O . GLN A 1 213 ? 27.743 29.766 32.502 1.00 57.92 213 GLN A O 1
ATOM 1427 N N . HIS A 1 214 ? 26.757 31.305 31.191 1.00 55.96 214 HIS A N 1
ATOM 1428 C CA . HIS A 1 214 ? 25.714 30.358 30.721 1.00 54.13 214 HIS A CA 1
ATOM 1429 C C . HIS A 1 214 ? 26.330 29.342 29.752 1.00 53.82 214 HIS A C 1
ATOM 1430 O O . HIS A 1 214 ? 26.943 29.735 28.761 1.00 52.70 214 HIS A O 1
ATOM 1437 N N . PRO A 1 215 ? 26.188 28.028 30.056 1.00 53.99 215 PRO A N 1
ATOM 1438 C CA . PRO A 1 215 ? 26.645 26.928 29.193 1.00 53.71 215 PRO A CA 1
ATOM 1439 C C . PRO A 1 215 ? 26.148 27.035 27.752 1.00 52.76 215 PRO A C 1
ATOM 1440 O O . PRO A 1 215 ? 26.903 26.768 26.820 1.00 52.74 215 PRO A O 1
ATOM 1444 N N . LEU A 1 216 ? 24.899 27.451 27.578 1.00 51.92 216 LEU A N 1
ATOM 1445 C CA . LEU A 1 216 ? 24.327 27.586 26.243 1.00 50.90 216 LEU A CA 1
ATOM 1446 C C . LEU A 1 216 ? 24.775 28.857 25.540 1.00 50.53 216 LEU A C 1
ATOM 1447 O O . LEU A 1 216 ? 24.698 28.963 24.318 1.00 50.57 216 LEU A O 1
ATOM 1452 N N . VAL A 1 217 ? 25.277 29.810 26.316 1.00 49.94 217 VAL A N 1
ATOM 1453 C CA . VAL A 1 217 ? 25.886 31.006 25.753 1.00 49.37 217 VAL A CA 1
ATOM 1454 C C . VAL A 1 217 ? 27.322 30.690 25.362 1.00 49.69 217 VAL A C 1
ATOM 1455 O O . VAL A 1 217 ? 27.796 31.136 24.330 1.00 48.71 217 VAL A O 1
ATOM 1459 N N . ASN A 1 218 ? 28.004 29.927 26.218 1.00 50.58 218 ASN A N 1
ATOM 1460 C CA . ASN A 1 218 ? 29.380 29.467 25.974 1.00 51.38 218 ASN A CA 1
ATOM 1461 C C . ASN A 1 218 ? 29.389 28.107 25.264 1.00 51.21 218 ASN A C 1
ATOM 1462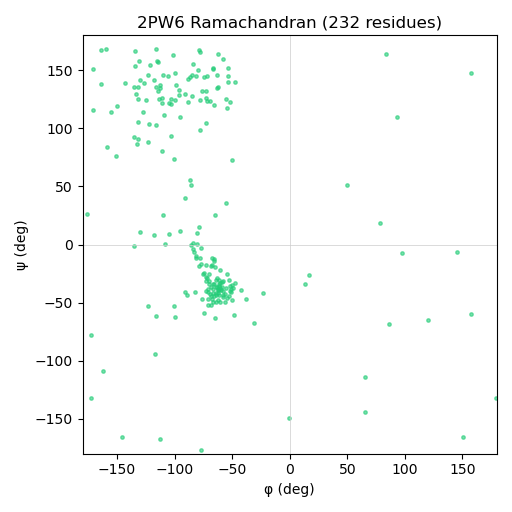 O O . ASN A 1 218 ? 30.209 27.243 25.591 1.00 51.75 218 ASN A O 1
ATOM 1467 N N . TYR A 1 219 ? 28.481 27.919 24.307 1.00 50.59 219 TYR A N 1
ATOM 1468 C CA . TYR A 1 219 ? 28.239 26.603 23.704 1.00 50.27 219 TYR A CA 1
ATOM 1469 C C . TYR A 1 219 ? 29.483 26.039 22.985 1.00 50.49 219 TYR A C 1
ATOM 1470 O O . TYR A 1 219 ? 29.681 24.841 22.948 1.00 50.69 219 TYR A O 1
ATOM 1479 N N . LEU A 1 220 ? 30.329 26.911 22.455 1.00 51.45 220 LEU A N 1
ATOM 1480 C CA . LEU A 1 220 ? 31.557 26.475 21.790 1.00 52.41 220 LEU A CA 1
ATOM 1481 C C . LEU A 1 220 ? 32.599 25.850 22.740 1.00 53.27 220 LEU A C 1
ATOM 1482 O O . LEU A 1 220 ? 33.580 25.264 22.274 1.00 53.24 220 LEU A O 1
ATOM 1487 N N . ASP A 1 221 ? 32.375 25.987 24.055 1.00 54.33 221 ASP A N 1
ATOM 1488 C CA . ASP A 1 221 ? 33.149 25.292 25.102 1.00 55.31 221 ASP A CA 1
ATOM 1489 C C . ASP A 1 221 ? 32.969 23.771 25.106 1.00 55.73 221 ASP A C 1
ATOM 1490 O O . ASP A 1 221 ? 33.734 23.064 25.754 1.00 56.57 221 ASP A O 1
ATOM 1495 N N . HIS A 1 222 ? 31.958 23.270 24.401 1.00 55.83 222 HIS A N 1
ATOM 1496 C CA . HIS A 1 222 ? 31.721 21.834 24.292 1.00 55.53 222 HIS A CA 1
ATOM 1497 C C . HIS A 1 222 ? 32.603 21.256 23.175 1.00 55.82 222 HIS A C 1
ATOM 1498 O O . HIS A 1 222 ? 32.987 21.991 22.243 1.00 56.40 222 HIS A O 1
ATOM 1505 N N . GLU A 1 223 ? 32.904 19.952 23.265 1.00 55.78 223 GLU A N 1
ATOM 1506 C CA . GLU A 1 223 ? 33.834 19.214 22.338 1.00 55.40 223 GLU A CA 1
ATOM 1507 C C . GLU A 1 223 ? 33.987 19.619 20.859 1.00 54.53 223 GLU A C 1
ATOM 1508 O O . GLU A 1 223 ? 35.062 20.079 20.459 1.00 54.24 223 GLU A O 1
ATOM 1514 N N . GLY A 1 224 ? 32.962 19.455 20.018 1.00 54.13 224 GLY A N 1
ATOM 1515 C CA . GLY A 1 224 ? 31.539 19.324 20.363 1.00 53.04 224 GLY A CA 1
ATOM 1516 C C . GLY A 1 224 ? 30.816 20.488 19.662 1.00 52.00 224 GLY A C 1
ATOM 1517 O O . GLY A 1 224 ? 30.030 20.300 18.719 1.00 51.89 224 GLY A O 1
ATOM 1518 N N . GLY A 1 225 ? 31.153 21.698 20.099 1.00 50.74 225 GLY A N 1
ATOM 1519 C CA . GLY A 1 225 ? 30.425 22.904 19.739 1.00 48.47 225 GLY A CA 1
ATOM 1520 C C . GLY A 1 225 ? 30.589 23.336 18.309 1.00 47.54 225 GLY A C 1
ATOM 1521 O O . GLY A 1 225 ? 29.588 23.564 17.612 1.00 46.94 225 GLY A O 1
ATOM 1522 N N . THR A 1 226 ? 31.847 23.453 17.877 1.00 45.93 226 THR A N 1
ATOM 1523 C CA . THR A 1 226 ? 32.174 23.964 16.556 1.00 44.97 226 THR A CA 1
ATOM 1524 C C . THR A 1 226 ? 31.790 23.003 15.453 1.00 44.02 226 THR A C 1
ATOM 1525 O O . THR A 1 226 ? 31.487 23.421 14.333 1.00 42.42 226 THR A O 1
ATOM 1529 N N . LEU A 1 227 ? 31.841 21.705 15.759 1.00 42.91 227 LEU A N 1
ATOM 1530 C CA . LEU A 1 227 ? 31.489 20.692 14.778 1.00 41.75 227 LEU A CA 1
ATOM 1531 C C . LEU A 1 227 ? 29.955 20.691 14.551 1.00 41.60 227 LEU A C 1
ATOM 1532 O O . LEU A 1 227 ? 29.479 20.538 13.425 1.00 41.48 227 LEU A O 1
ATOM 1537 N N . SER A 1 228 ? 29.212 20.859 15.642 1.00 41.09 228 SER A N 1
ATOM 1538 C CA . SER A 1 228 ? 27.754 20.927 15.633 1.00 41.12 228 SER A CA 1
ATOM 1539 C C . SER A 1 228 ? 27.215 22.228 14.985 1.00 39.96 228 SER A C 1
ATOM 1540 O O . SER A 1 228 ? 26.101 22.249 14.462 1.00 38.80 228 SER A O 1
ATOM 1543 N N . ASN A 1 229 ? 28.047 23.268 15.015 1.00 39.35 229 ASN A N 1
ATOM 1544 C CA . ASN A 1 229 ? 27.695 24.622 14.617 1.00 39.23 229 ASN A CA 1
ATOM 1545 C C . ASN A 1 229 ? 28.947 25.320 14.107 1.00 39.04 229 ASN A C 1
ATOM 1546 O O . ASN A 1 229 ? 29.525 26.126 14.825 1.00 38.85 229 ASN A O 1
ATOM 1551 N N . PRO A 1 230 ? 29.387 24.998 12.869 1.00 39.35 230 PRO A N 1
ATOM 1552 C CA . PRO A 1 230 ? 30.587 25.646 12.293 1.00 39.69 230 PRO A CA 1
ATOM 1553 C C . PRO A 1 230 ? 30.439 27.148 12.053 1.00 41.37 230 PRO A C 1
ATOM 1554 O O . PRO A 1 230 ? 31.452 27.853 11.882 1.00 42.67 230 PRO A O 1
ATOM 1558 N N . THR A 1 231 ? 29.188 27.626 11.997 1.00 41.27 231 THR A N 1
ATOM 1559 C CA . THR A 1 231 ? 28.867 29.065 12.012 1.00 39.57 231 THR A CA 1
ATOM 1560 C C . THR A 1 231 ? 27.738 29.183 12.988 1.00 38.57 231 THR A C 1
ATOM 1561 O O . THR A 1 231 ? 27.065 28.193 13.230 1.00 39.15 231 THR A O 1
ATOM 1565 N N . PRO A 1 232 ? 27.568 30.356 13.621 1.00 37.60 232 PRO A N 1
ATOM 1566 C CA . PRO A 1 232 ? 26.580 30.372 14.677 1.00 36.83 232 PRO A CA 1
ATOM 1567 C C . PRO A 1 232 ? 25.083 30.455 14.313 1.00 35.41 232 PRO A C 1
ATOM 1568 O O . PRO A 1 232 ? 24.293 30.202 15.193 1.00 36.58 232 PRO A O 1
ATOM 1572 N N . GLU A 1 233 ? 24.704 30.737 13.067 1.00 34.54 233 GLU A N 1
ATOM 1573 C CA . GLU A 1 233 ? 23.347 31.283 12.741 1.00 34.55 233 GLU A CA 1
ATOM 1574 C C . GLU A 1 233 ? 22.165 30.376 13.090 1.00 33.73 233 GLU A C 1
ATOM 1575 O O . GLU A 1 233 ? 21.144 30.853 13.563 1.00 32.77 233 GLU A O 1
ATOM 1581 N N . HIS A 1 234 ? 22.310 29.061 12.891 1.00 32.70 234 HIS A N 1
ATOM 1582 C CA . HIS A 1 234 ? 21.204 28.127 13.199 1.00 30.48 234 HIS A CA 1
ATOM 1583 C C . HIS A 1 234 ? 21.001 27.810 14.656 1.00 30.23 234 HIS A C 1
ATOM 1584 O O . HIS A 1 234 ? 19.926 27.324 15.063 1.00 30.58 234 HIS A O 1
ATOM 1591 N N . TYR A 1 235 ? 22.018 28.116 15.450 1.00 30.89 235 TYR A N 1
ATOM 1592 C CA . TYR A 1 235 ? 21.938 27.982 16.891 1.00 31.65 235 TYR A CA 1
ATOM 1593 C C . TYR A 1 235 ? 21.460 29.236 17.683 1.00 31.77 235 TYR A C 1
ATOM 1594 O O . TYR A 1 235 ? 20.702 29.133 18.671 1.00 30.94 235 TYR A O 1
ATOM 1603 N N . LEU A 1 236 ? 21.951 30.397 17.264 1.00 31.69 236 LEU A N 1
ATOM 1604 C CA . LEU A 1 236 ? 21.688 31.692 17.930 1.00 33.17 236 LEU A CA 1
ATOM 1605 C C . LEU A 1 236 ? 20.204 32.005 18.221 1.00 32.68 236 LEU A C 1
ATOM 1606 O O . LEU A 1 236 ? 19.923 32.610 19.260 1.00 32.56 236 LEU A O 1
ATOM 1611 N N . PRO A 1 237 ? 19.271 31.576 17.336 1.00 32.58 237 PRO A N 1
ATOM 1612 C CA . PRO A 1 237 ? 17.866 31.838 17.542 1.00 33.73 237 PRO A CA 1
ATOM 1613 C C . PRO A 1 237 ? 17.298 31.310 18.837 1.00 35.65 237 PRO A C 1
ATOM 1614 O O . PRO A 1 237 ? 16.370 31.922 19.379 1.00 37.19 237 PRO A O 1
ATOM 1618 N N . LEU A 1 238 ? 17.831 30.197 19.335 1.00 36.63 238 LEU A N 1
ATOM 1619 C CA . LEU A 1 238 ? 17.435 29.658 20.618 1.00 37.49 238 LEU A CA 1
ATOM 1620 C C . LEU A 1 238 ? 17.718 30.625 21.764 1.00 37.52 238 LEU A C 1
ATOM 1621 O O . LEU A 1 238 ? 16.989 30.671 22.732 1.00 36.66 238 LEU A O 1
ATOM 1626 N N . LEU A 1 239 ? 18.818 31.358 21.662 1.00 38.72 239 LEU A N 1
ATOM 1627 C CA . LEU A 1 239 ? 19.206 32.295 22.689 1.00 39.80 239 LEU A CA 1
ATOM 1628 C C . LEU A 1 239 ? 18.207 33.449 22.781 1.00 41.45 239 LEU A C 1
ATOM 1629 O O . LEU A 1 239 ? 17.970 33.950 23.866 1.00 42.73 239 LEU A O 1
ATOM 1634 N N . TYR A 1 240 ? 17.626 33.854 21.646 1.00 42.23 240 TYR A N 1
ATOM 1635 C CA . TYR A 1 240 ? 16.556 34.849 21.618 1.00 43.48 240 TYR A CA 1
ATOM 1636 C C . TYR A 1 240 ? 15.397 34.364 22.476 1.00 44.80 240 TYR A C 1
ATOM 1637 O O . TYR A 1 240 ? 14.866 35.119 23.294 1.00 45.83 240 TYR A O 1
ATOM 1646 N N . VAL A 1 241 ? 15.039 33.090 22.322 1.00 45.76 241 VAL A N 1
ATOM 1647 C CA . VAL A 1 241 ? 13.987 32.465 23.128 1.00 45.91 241 VAL A CA 1
ATOM 1648 C C . VAL A 1 241 ? 14.430 32.312 24.582 1.00 45.93 241 VAL A C 1
ATOM 1649 O O . VAL A 1 241 ? 13.723 32.752 25.492 1.00 46.60 241 VAL A O 1
ATOM 1653 N N . LEU A 1 242 ? 15.601 31.721 24.825 1.00 45.73 242 LEU A N 1
ATOM 1654 C CA . LEU A 1 242 ? 16.065 31.565 26.215 1.00 45.41 242 LEU A CA 1
ATOM 1655 C C . LEU A 1 242 ? 16.250 32.880 26.953 1.00 45.12 242 LEU A C 1
ATOM 1656 O O . LEU A 1 242 ? 15.988 32.958 28.157 1.00 45.75 242 LEU A O 1
ATOM 1661 N N . GLY A 1 243 ? 16.732 33.904 26.255 1.0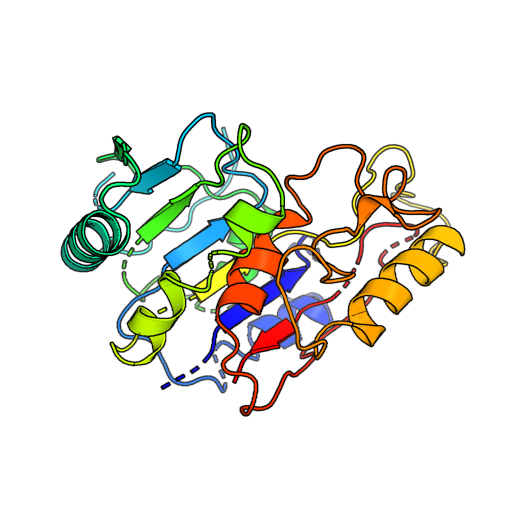0 45.43 243 GLY A N 1
ATOM 1662 C CA . GLY A 1 243 ? 16.852 35.257 26.837 1.00 45.98 243 GLY A CA 1
ATOM 1663 C C . GLY A 1 243 ? 15.534 35.747 27.448 1.00 46.32 243 GLY A C 1
ATOM 1664 O O . GLY A 1 243 ? 15.547 36.475 28.427 1.00 46.43 243 GLY A O 1
ATOM 1665 N N . ALA A 1 244 ? 14.415 35.300 26.878 1.00 47.39 244 ALA A N 1
ATOM 1666 C CA . ALA A 1 244 ? 13.055 35.687 27.263 1.00 49.26 244 ALA A CA 1
ATOM 1667 C C . ALA A 1 244 ? 12.437 34.924 28.443 1.00 50.45 244 ALA A C 1
ATOM 1668 O O . ALA A 1 244 ? 11.303 35.229 28.865 1.00 50.15 244 ALA A O 1
ATOM 1670 N N . TRP A 1 245 ? 13.163 33.931 28.963 1.00 52.11 245 TRP A N 1
ATOM 1671 C CA . TRP A 1 245 ? 12.706 33.141 30.129 1.00 53.47 245 TRP A CA 1
ATOM 1672 C C . TRP A 1 245 ? 12.876 33.932 31.427 1.00 54.11 245 TRP A C 1
ATOM 1673 O O . TRP A 1 245 ? 13.944 34.505 31.670 1.00 54.09 245 TRP A O 1
ATOM 1684 N N . ASP A 1 246 ? 11.837 33.966 32.259 1.00 55.56 246 ASP A N 1
ATOM 1685 C CA . ASP A 1 246 ? 11.917 34.724 33.535 1.00 57.03 246 ASP A CA 1
ATOM 1686 C C . ASP A 1 246 ? 12.618 33.997 34.715 1.00 57.65 246 ASP A C 1
ATOM 1687 O O . ASP A 1 246 ? 12.895 34.619 35.762 1.00 57.15 246 ASP A O 1
ATOM 1692 N N . GLY A 1 247 ? 12.904 32.699 34.536 1.00 58.13 247 GLY A N 1
ATOM 1693 C CA . GLY A 1 247 ? 13.436 31.848 35.611 1.00 59.29 247 GLY A CA 1
ATOM 1694 C C . GLY A 1 247 ? 12.381 31.006 36.332 1.00 60.32 247 GLY A C 1
ATOM 1695 O O . GLY A 1 247 ? 12.718 30.134 37.137 1.00 60.52 247 GLY A O 1
ATOM 1696 N N . GLN A 1 248 ? 11.107 31.237 36.019 1.00 60.82 248 GLN A N 1
ATOM 1697 C CA . GLN A 1 248 ? 10.007 30.702 36.811 1.00 61.86 248 GLN A CA 1
ATOM 1698 C C . GLN A 1 248 ? 9.038 29.843 36.003 1.00 61.58 248 GLN A C 1
ATOM 1699 O O . GLN A 1 248 ? 8.727 28.707 36.383 1.00 62.15 248 GLN A O 1
ATOM 1705 N N . GLU A 1 249 ? 8.543 30.395 34.902 1.00 60.98 249 GLU A N 1
ATOM 1706 C CA . GLU A 1 249 ? 7.572 29.722 34.064 1.00 60.38 249 GLU A CA 1
ATOM 1707 C C . GLU A 1 249 ? 8.157 28.386 33.573 1.00 60.40 249 GLU A C 1
ATOM 1708 O O . GLU A 1 249 ? 9.375 28.188 33.621 1.00 60.58 249 GLU A O 1
ATOM 1714 N N . PRO A 1 250 ? 7.301 27.443 33.147 1.00 60.29 250 PRO A N 1
ATOM 1715 C CA . PRO A 1 250 ? 7.891 26.203 32.615 1.00 60.47 250 PRO A CA 1
ATOM 1716 C C . PRO A 1 250 ? 8.656 26.398 31.305 1.00 60.47 250 PRO A C 1
ATOM 1717 O O . PRO A 1 250 ? 8.370 27.329 30.541 1.00 60.93 250 PRO A O 1
ATOM 1721 N N . ILE A 1 251 ? 9.645 25.537 31.085 1.00 60.38 251 ILE A N 1
ATOM 1722 C CA . ILE A 1 251 ? 10.286 25.355 29.783 1.00 60.05 251 ILE A CA 1
ATOM 1723 C C . ILE A 1 251 ? 9.927 23.943 29.321 1.00 59.87 251 ILE A C 1
ATOM 1724 O O . ILE A 1 251 ? 10.161 22.972 30.030 1.00 59.22 251 ILE A O 1
ATOM 1729 N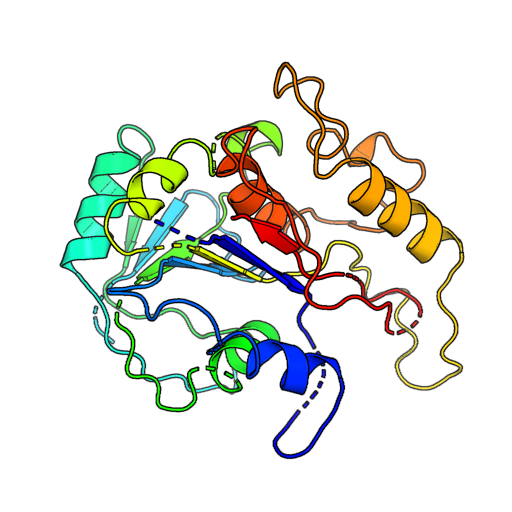 N . THR A 1 252 ? 9.360 23.870 28.124 1.00 60.09 252 THR A N 1
ATOM 1730 C CA . THR A 1 252 ? 8.808 22.668 27.511 1.00 60.31 252 THR A CA 1
ATOM 1731 C C . THR A 1 252 ? 9.647 22.309 26.282 1.00 59.99 252 THR A C 1
ATOM 1732 O O . THR A 1 252 ? 10.330 23.171 25.710 1.00 59.27 252 THR A O 1
ATOM 1736 N N . ILE A 1 253 ? 9.586 21.029 25.893 1.00 59.71 253 ILE A N 1
ATOM 1737 C CA . ILE A 1 253 ? 10.134 20.540 24.630 1.00 59.11 253 ILE A CA 1
ATOM 1738 C C . ILE A 1 253 ? 9.006 19.860 23.858 1.00 59.32 253 ILE A C 1
ATOM 1739 O O . ILE A 1 253 ? 8.823 18.658 23.978 1.00 59.27 253 ILE A O 1
ATOM 1744 N N . PRO A 1 254 ? 8.254 20.643 23.051 1.00 59.71 254 PRO A N 1
ATOM 1745 C CA . PRO A 1 254 ? 7.099 20.191 22.265 1.00 59.79 254 PRO A CA 1
ATOM 1746 C C . PRO A 1 254 ? 7.414 19.101 21.240 1.00 60.15 254 PRO A C 1
ATOM 1747 O O . PRO A 1 254 ? 6.499 18.388 20.815 1.00 59.93 254 PRO A O 1
ATOM 1751 N N . VAL A 1 255 ? 8.685 19.001 20.836 1.00 60.30 255 VAL A N 1
ATOM 1752 C CA . VAL A 1 255 ? 9.125 17.992 19.882 1.00 60.60 255 VAL A CA 1
ATOM 1753 C C . VAL A 1 255 ? 10.659 17.976 19.782 1.00 60.74 255 VAL A C 1
ATOM 1754 O O . VAL A 1 255 ? 11.312 18.979 20.098 1.00 60.61 255 VAL A O 1
ATOM 1758 N N . GLU A 1 256 ? 11.245 16.839 19.470 1.00 60.57 256 GLU A N 1
ATOM 1759 C CA . GLU A 1 256 ? 12.684 16.747 19.431 1.00 60.74 256 GLU A CA 1
ATOM 1760 C C . GLU A 1 256 ? 13.022 15.566 18.590 1.00 60.27 256 GLU A C 1
ATOM 1761 O O . GLU A 1 256 ? 12.154 14.820 18.230 1.00 60.69 256 GLU A O 1
ATOM 1767 N N . GLY A 1 257 ? 14.283 15.429 18.231 1.00 59.95 257 GLY A N 1
ATOM 1768 C CA . GLY A 1 257 ? 14.649 14.574 17.130 1.00 59.29 257 GLY A CA 1
ATOM 1769 C C . GLY A 1 257 ? 15.974 14.924 16.522 1.00 58.26 257 GLY A C 1
ATOM 1770 O O . GLY A 1 257 ? 16.356 16.049 16.508 1.00 59.12 257 GLY A O 1
ATOM 1771 N N . ILE A 1 258 ? 16.687 13.941 16.036 1.00 56.25 258 ILE A N 1
ATOM 1772 C CA . ILE A 1 258 ? 17.835 14.209 15.241 1.00 54.82 258 ILE A CA 1
ATOM 1773 C C . ILE A 1 258 ? 17.676 13.449 13.993 1.00 54.25 258 ILE A C 1
ATOM 1774 O O . ILE A 1 258 ? 17.670 12.252 14.005 1.00 54.72 258 ILE A O 1
ATOM 1779 N N . GLU A 1 259 ? 17.528 14.160 12.905 1.00 52.68 259 GLU A N 1
ATOM 1780 C CA . GLU A 1 259 ? 17.356 13.559 11.586 1.00 51.79 259 GLU A CA 1
ATOM 1781 C C . GLU A 1 259 ? 18.646 13.557 10.767 1.00 51.10 259 GLU A C 1
ATOM 1782 O O . GLU A 1 259 ? 19.508 14.407 10.943 1.00 50.22 259 GLU A O 1
ATOM 1796 N N . GLY A 1 261 ? 21.320 11.966 10.842 1.00 46.67 261 GLY A N 1
ATOM 1797 C CA . GLY A 1 261 ? 22.549 11.892 11.607 1.00 45.07 261 GLY A CA 1
ATOM 1798 C C . GLY A 1 261 ? 22.938 13.148 12.371 1.00 44.11 261 GLY A C 1
ATOM 1799 O O . GLY A 1 261 ? 23.401 13.056 13.505 1.00 43.86 261 GLY A O 1
ATOM 1800 N N . SER A 1 262 ? 22.782 14.325 11.769 1.00 42.99 262 SER A N 1
ATOM 1801 C CA . SER A 1 262 ? 23.162 15.540 12.508 1.00 42.34 262 SER A CA 1
ATOM 1802 C C . SER A 1 262 ? 22.199 16.742 12.468 1.00 42.34 262 SER A C 1
ATOM 1803 O O . SER A 1 262 ? 22.472 17.735 13.105 1.00 42.56 262 SER A O 1
ATOM 1806 N N . LEU A 1 263 ? 21.085 16.662 11.753 1.00 42.78 263 LEU A N 1
ATOM 1807 C CA . LEU A 1 263 ? 20.102 17.745 11.819 1.00 42.55 263 LEU A CA 1
ATOM 1808 C C . LEU A 1 263 ? 19.261 17.669 13.092 1.00 42.43 263 LEU A C 1
ATOM 1809 O O . LEU A 1 263 ? 18.293 16.914 13.151 1.00 42.17 263 LEU A O 1
ATOM 1814 N N . SER A 1 264 ? 19.608 18.456 14.112 1.00 42.58 264 SER A N 1
ATOM 1815 C CA . SER A 1 264 ? 18.771 18.437 15.322 1.00 43.61 264 SER A CA 1
ATOM 1816 C C . SER A 1 264 ? 17.443 19.225 15.230 1.00 44.27 264 SER A C 1
ATOM 1817 O O . SER A 1 264 ? 17.384 20.360 14.731 1.00 42.91 264 SER A O 1
ATOM 1828 N N . LEU A 1 266 ? 15.321 19.576 17.836 1.00 46.71 266 LEU A N 1
ATOM 1829 C CA . LEU A 1 266 ? 14.979 20.067 19.143 1.00 46.65 266 LEU A CA 1
ATOM 1830 C C . LEU A 1 266 ? 14.239 21.419 19.130 1.00 48.14 266 LEU A C 1
ATOM 1831 O O . LEU A 1 266 ? 14.841 22.470 18.834 1.00 47.98 266 LEU A O 1
ATOM 1836 N N . SER A 1 267 ? 12.948 21.358 19.471 1.00 48.85 267 SER A N 1
ATOM 1837 C CA . SER A 1 267 ? 12.103 22.521 19.713 1.00 49.17 267 SER A CA 1
ATOM 1838 C C . SER A 1 267 ? 11.922 22.855 21.203 1.00 50.38 267 SER A C 1
ATOM 1839 O O . SER A 1 267 ? 11.929 21.964 22.062 1.00 50.63 267 SER A O 1
ATOM 1842 N N . VAL A 1 268 ? 11.783 24.148 21.511 1.00 51.15 268 VAL A N 1
ATOM 1843 C CA . VAL A 1 268 ? 11.736 24.620 22.894 1.00 51.57 268 VAL A CA 1
ATOM 1844 C C . VAL A 1 268 ? 10.584 25.620 23.085 1.00 52.54 268 VAL A C 1
ATOM 1845 O O . VAL A 1 268 ? 10.429 26.558 22.303 1.00 52.97 268 VAL A O 1
ATOM 1849 N N . GLN A 1 269 ? 9.757 25.390 24.103 1.00 52.97 269 GLN A N 1
ATOM 1850 C CA . GLN A 1 269 ? 8.674 26.321 24.439 1.00 52.94 269 GLN A CA 1
ATOM 1851 C C . GLN A 1 269 ? 8.990 27.005 25.767 1.00 53.40 269 GLN A C 1
ATOM 1852 O O . GLN A 1 269 ? 9.321 26.353 26.753 1.00 53.68 269 GLN A O 1
ATOM 1858 N N . ILE A 1 270 ? 8.966 28.330 25.766 1.00 53.88 270 ILE A N 1
ATOM 1859 C CA . ILE A 1 270 ? 9.166 29.098 26.989 1.00 54.13 270 ILE A CA 1
ATOM 1860 C C . ILE A 1 270 ? 7.791 29.588 27.419 1.00 54.65 270 ILE A C 1
ATOM 1861 O O . ILE A 1 270 ? 7.108 30.279 26.664 1.00 54.77 270 ILE A O 1
ATOM 1866 N N . GLY A 1 271 ? 7.389 29.207 28.627 1.00 55.56 271 GLY A N 1
ATOM 1867 C CA . GLY A 1 271 ? 6.092 29.596 29.185 1.00 56.23 271 GLY A CA 1
ATOM 1868 C C . GLY A 1 271 ? 4.913 28.998 28.448 1.00 56.38 271 GLY A C 1
ATOM 1869 O O . GLY A 1 271 ? 3.855 29.638 28.362 1.00 57.31 271 GLY A O 1
#

Radius of gyration: 16.77 Å; Cα contacts (8 Å, |Δi|>4): 481; chains: 1; bounding box: 38×47×40 Å

Solvent-accessible surface area: 10444 Å² total

B-factor: mean 48.7, std 10.22, range [12.55, 89.88]

Sequence (234 aa):
RPALFLGHGPNVLEDNLYTRSWQKLGTLPRPQAIVVVSAHWFTRGTGVTAETLYDTHYPAPGSPALAQRLVELLAPIPVTLDKEAWGFDHGSWGVLIKYPDADIPVQLSIDSSKPAAWHFEGRKLAALRDEGILVASGNVVHNLRTVKWHGDSSPYPWATSFNEYVKANLTWQGPVEQHPLVNYLDHEGGTLSNPTPEHYLPLLYVLGAWDGQEPITIPVEGIEGSLSLSVQIG

CATH classification: 3.40.830.10

Organism: Escherichia coli (strain K12) (NCBI:txid83333)